Protein AF-A0AAQ4FLC5-F1 (afdb_monomer)

Radius of gyration: 24.08 Å; Cα contacts (8 Å, |Δi|>4): 338; chains: 1; bounding box: 58×43×71 Å

Organism: Amblyomma americanum (NCBI:txid6943)

Foldseek 3Di:
DVVVVVVVVQVVLCPQAHQELVPQPPSVDPVSVVVSCVSCVVVVNQWHHHVLDIGGADNVDDDPCQDVVNLVVLAVDDPPPGGGDLSVNLNVQVVCCVVVVAAAEDEDAAAAPRCLVVSLLSSQVSVLSSLPPDPVSVVVVVVQNLDPPADDDDDLFDADDDDDDPLLLQQADAAQDFRDLQVLLCLQADDVVVCVVVVHHSDQCVDNSGNHHVDNDDPPDDSNVSSVSVVVVPPDDDDDDDDDDDDDDDDPVRVVVVVSVVSSVVVVVVVVVSSVVNRVVRHGDDDPDPDRDYHYHYDRAHHQDDDPDDDVSNVVRNVVSVVVVVVVCCVPPVVVVVVCVVVVHDD

Secondary structure (DSSP, 8-state):
-HHHHHHHHHHHHTTSS-SBGGG-TTTT-HHHHHHHHHHHHHTT--EEEETTEEEE---SS--S--SHHHHHHHTTPPTTTS-S-HHHHHHHHHHHHHHS---EEEEE--STTSSHHHHHHHHHHHHHHHT-S-HHHHHHHHHHHS-TTT----SS----------GGGGT---TT----HHHHHHHHHS-HHHHHHTT--S-GGGSTTTSSSS----TT--HHHHHHHHHHHTTT---------------HHHHHHHHHHHHHHHHHHHHHHHHHHHHHHTSPP--S--PPPP-EEEEE-PPP---SS--HHHHHHHHHHHHHHHHHHIIIIIHHHHHHHHHT---

Mean predicted aligned error: 12.97 Å

Solvent-accessible surface area (backbone atoms only — not comparable to full-atom values): 21040 Å² total; per-residue (Å²): 114,67,66,62,52,50,52,52,52,50,60,63,50,64,73,51,50,71,59,35,52,80,74,43,91,58,69,88,40,68,66,54,54,53,50,37,52,51,53,18,45,74,73,73,42,40,44,32,27,50,74,96,44,79,46,72,54,68,77,94,61,93,71,97,75,77,48,73,68,47,49,60,64,34,54,91,50,60,89,79,76,56,80,57,47,70,54,48,57,42,35,51,47,53,49,47,25,65,77,68,67,37,68,35,72,51,80,49,83,54,46,66,87,45,43,49,72,60,51,53,53,52,41,49,51,41,49,48,62,73,59,71,86,46,86,74,52,59,71,49,49,61,60,42,72,66,32,85,98,74,57,67,66,49,81,79,35,28,72,73,83,87,79,82,80,72,47,63,40,60,66,49,47,56,84,68,34,64,50,68,65,70,62,56,11,48,40,62,34,53,54,68,73,59,28,60,76,70,74,53,65,64,59,56,72,79,37,76,53,54,50,60,8,87,37,91,78,65,94,92,65,65,40,47,64,52,27,53,52,54,54,70,73,61,79,81,84,87,91,89,89,87,88,90,87,86,89,81,93,70,55,72,69,55,44,53,50,50,51,47,51,47,53,30,51,54,50,51,51,50,52,52,50,49,50,52,52,50,34,62,71,27,51,52,77,89,68,95,67,94,66,87,80,65,50,80,46,75,47,81,64,75,29,49,67,86,63,100,75,72,54,72,65,44,50,54,39,38,52,50,43,51,53,51,50,51,50,49,49,42,64,64,51,49,50,50,54,53,46,36,56,72,73,68,49,91,128

InterPro domains:
  IPR001609 Myosin head, motor domain-like [PF00063] (19-152)
  IPR001609 Myosin head, motor domain-like [PF00063] (242-346)
  IPR001609 Myosin head, motor domain-like [PR00193] (47-66)
  IPR001609 Myosin head, motor domain-like [PR00193] (103-128)
  IPR001609 Myosin head, motor domain-like [PS51456] (17-347)
  IPR001609 Myosin head, motor domain-like [SM00242] (10-346)
  IPR027417 P-loop containing nucleoside triphosphate hydrolase [SSF52540] (11-346)
  IPR036961 Kinesin motor domain superfamily [G3DSA:3.40.850.10] (11-152)
  IPR036961 Kinesin motor domain superfamily [G3DSA:3.40.850.10] (153-202)

Nearest PDB structures (foldseek):
  4l79-assembly1_A  TM=8.308E-01  e=9.032E-27  Rattus norvegicus
  1w9j-assembly1_A  TM=8.763E-01  e=2.643E-23  Dictyostelium discoideum
  1w9i-assembly1_A  TM=8.496E-01  e=2.643E-23  Dictyostelium discoideum
  1fmv-assembly1_A  TM=8.413E-01  e=2.296E-22  Dictyostelium discoideum
  1jx2-assembly1_A  TM=8.572E-01  e=5.572E-22  Dictyostelium discoideum

Structure (mmCIF, N/CA/C/O backbone):
data_AF-A0AAQ4FLC5-F1
#
_entry.id   AF-A0AAQ4FLC5-F1
#
loop_
_atom_site.group_PDB
_atom_site.id
_atom_site.type_symbol
_atom_site.label_atom_id
_atom_site.label_alt_id
_atom_site.label_comp_id
_atom_site.label_asym_id
_atom_site.label_entity_id
_atom_site.label_seq_id
_atom_site.pdbx_PDB_ins_code
_atom_site.Cartn_x
_atom_site.Cartn_y
_atom_site.Cartn_z
_atom_site.occupancy
_atom_site.B_iso_or_equiv
_atom_site.auth_seq_id
_atom_site.auth_comp_id
_atom_site.auth_asym_id
_atom_site.auth_atom_id
_atom_site.pdbx_PDB_model_num
ATOM 1 N N . MET A 1 1 ? -28.485 -19.161 10.804 1.00 39.91 1 MET A N 1
ATOM 2 C CA . MET A 1 1 ? -27.857 -20.454 11.164 1.00 39.91 1 MET A CA 1
ATOM 3 C C . MET A 1 1 ? -26.371 -20.481 10.788 1.00 39.91 1 MET A C 1
ATOM 5 O O . MET A 1 1 ? -25.585 -20.839 11.646 1.00 39.91 1 MET A O 1
ATOM 9 N N . TYR A 1 2 ? -25.966 -20.018 9.591 1.00 41.81 2 TYR A N 1
ATOM 10 C CA . TYR A 1 2 ? -24.545 -19.854 9.212 1.00 41.81 2 TYR A CA 1
ATOM 11 C C . TYR A 1 2 ? -23.820 -18.697 9.932 1.00 41.81 2 TYR A C 1
ATOM 13 O O . TYR A 1 2 ? -22.744 -18.919 10.470 1.00 41.81 2 TYR A O 1
ATOM 21 N N . LEU A 1 3 ? -24.434 -17.509 10.034 1.00 43.81 3 LEU A N 1
ATOM 22 C CA . LEU A 1 3 ? -23.883 -16.361 10.784 1.00 43.81 3 LEU A CA 1
ATOM 23 C C . LEU A 1 3 ? -23.582 -16.707 12.252 1.00 43.81 3 LEU A C 1
ATOM 25 O O . LEU A 1 3 ? -22.454 -16.566 12.693 1.00 43.81 3 LEU A O 1
ATOM 29 N N . SER A 1 4 ? -24.544 -17.314 12.950 1.00 42.81 4 SER A N 1
ATOM 30 C CA . SER A 1 4 ? -24.366 -17.799 14.328 1.00 42.81 4 SER A CA 1
ATOM 31 C C . SER A 1 4 ? -23.272 -18.871 14.473 1.00 42.81 4 SER A C 1
ATOM 33 O O . SER A 1 4 ? -22.607 -18.931 15.501 1.00 42.81 4 SER A O 1
ATOM 35 N N . ALA A 1 5 ? -23.046 -19.723 13.468 1.00 43.16 5 ALA A N 1
ATOM 36 C CA . ALA A 1 5 ? -21.948 -20.691 13.499 1.00 43.16 5 ALA A CA 1
ATOM 37 C C . ALA A 1 5 ? -20.577 -20.016 13.296 1.00 43.16 5 ALA A C 1
ATOM 39 O O . ALA A 1 5 ? -19.591 -20.454 13.885 1.00 43.16 5 ALA A O 1
ATOM 40 N N . MET A 1 6 ? -20.529 -18.939 12.507 1.00 54.81 6 MET A N 1
ATOM 41 C CA . MET A 1 6 ? -19.326 -18.142 12.264 1.00 54.81 6 MET A CA 1
AT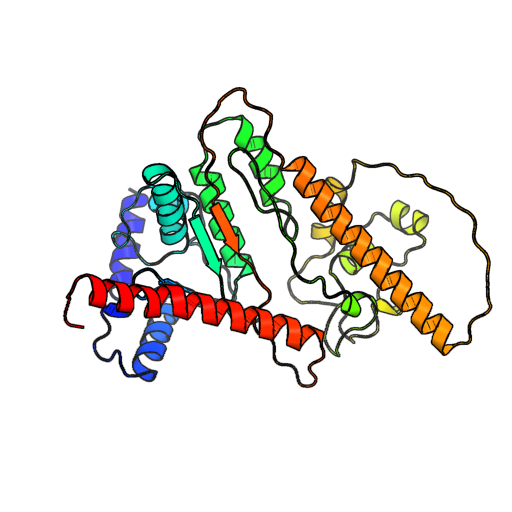OM 42 C C . MET A 1 6 ? -18.984 -17.253 13.469 1.00 54.81 6 MET A C 1
ATOM 44 O O . MET A 1 6 ? -17.838 -17.259 13.907 1.00 54.81 6 MET A O 1
ATOM 48 N N . GLU A 1 7 ? -19.977 -16.593 14.071 1.00 51.78 7 GLU A N 1
ATOM 49 C CA . GLU A 1 7 ? -19.865 -15.873 15.351 1.00 51.78 7 GLU A CA 1
ATOM 50 C C . GLU A 1 7 ? -19.377 -16.800 16.471 1.00 51.78 7 GLU A C 1
ATOM 52 O O . GLU A 1 7 ? -18.436 -16.473 17.186 1.00 51.78 7 GLU A O 1
ATOM 57 N N . ASN A 1 8 ? -19.934 -18.011 16.579 1.00 47.88 8 ASN A N 1
ATOM 58 C CA . ASN A 1 8 ? -19.483 -18.993 17.568 1.00 47.88 8 ASN A CA 1
ATOM 59 C C . ASN A 1 8 ? -18.047 -19.494 17.309 1.00 47.88 8 ASN A C 1
ATOM 61 O O . ASN A 1 8 ? -17.306 -19.759 18.257 1.00 47.88 8 ASN A O 1
ATOM 65 N N . ALA A 1 9 ? -17.625 -19.614 16.044 1.00 53.22 9 ALA A N 1
ATOM 66 C CA . ALA A 1 9 ? -16.247 -19.964 15.695 1.00 53.22 9 ALA A CA 1
ATOM 67 C C . ALA A 1 9 ? -15.268 -18.816 16.003 1.00 53.22 9 ALA A C 1
ATOM 69 O O . ALA A 1 9 ? -14.180 -19.069 16.523 1.00 53.22 9 ALA A O 1
ATOM 70 N N . LEU A 1 10 ? -15.670 -17.567 15.757 1.00 53.59 10 LEU A N 1
ATOM 71 C CA . LEU A 1 10 ? -14.930 -16.360 16.138 1.00 53.59 10 LEU A CA 1
ATOM 72 C C . LEU A 1 10 ? -14.785 -16.273 17.668 1.00 53.59 10 LEU A C 1
ATOM 74 O O . LEU A 1 10 ? -13.662 -16.186 18.156 1.00 53.59 10 LEU A O 1
ATOM 78 N N . HIS A 1 11 ? -15.864 -16.491 18.425 1.00 54.22 11 HIS A N 1
ATOM 79 C CA . HIS A 1 11 ? -15.827 -16.517 19.893 1.00 54.22 11 HIS A CA 1
ATOM 80 C C . HIS A 1 11 ? -14.993 -17.655 20.493 1.00 54.22 11 HIS A C 1
ATOM 82 O O . HIS A 1 11 ? -14.442 -17.532 21.587 1.00 54.22 11 HIS A O 1
ATOM 88 N N . SER A 1 12 ? -14.852 -18.782 19.792 1.00 50.88 12 SER A N 1
ATOM 89 C CA . SER A 1 12 ? -13.936 -19.848 20.221 1.00 50.88 12 SER A CA 1
ATOM 90 C C . SER A 1 12 ? -12.457 -19.474 20.029 1.00 50.88 12 SER A C 1
ATOM 92 O O . SER A 1 12 ? -11.603 -19.937 20.789 1.00 50.88 12 SER A O 1
ATOM 94 N N . ARG A 1 13 ? -12.166 -18.590 19.062 1.00 55.41 13 ARG A N 1
ATOM 95 C CA . ARG A 1 13 ? -10.834 -18.045 18.752 1.00 55.41 13 ARG A CA 1
ATOM 96 C C . ARG A 1 13 ? -10.458 -16.835 19.613 1.00 55.41 13 ARG A C 1
ATOM 98 O O . ARG A 1 13 ? -9.270 -16.540 19.720 1.00 55.41 13 ARG A O 1
ATOM 105 N N . ASP A 1 14 ? -11.418 -16.224 20.310 1.00 56.59 14 ASP A N 1
ATOM 106 C CA . ASP A 1 14 ? -11.185 -15.183 21.330 1.00 56.59 14 ASP A CA 1
ATOM 107 C C . ASP A 1 14 ? -10.290 -15.657 22.489 1.00 56.59 14 ASP A C 1
ATOM 109 O O . ASP A 1 14 ? -9.764 -14.851 23.249 1.00 56.59 14 ASP A O 1
ATOM 113 N N . ARG A 1 15 ? -10.085 -16.974 22.630 1.00 63.91 15 ARG A N 1
ATOM 114 C CA . ARG A 1 15 ? -9.203 -17.563 23.649 1.00 63.91 15 ARG A CA 1
ATOM 115 C C . ARG A 1 15 ? -7.730 -17.624 23.239 1.00 63.91 15 ARG A C 1
ATOM 117 O O . ARG A 1 15 ? -6.899 -18.034 24.050 1.00 63.91 15 ARG A O 1
ATOM 124 N N . VAL A 1 16 ? -7.399 -17.285 21.992 1.00 80.69 16 VAL A N 1
ATOM 125 C CA . VAL A 1 16 ? -6.030 -17.380 21.471 1.00 80.69 16 VAL A CA 1
ATOM 126 C C . VAL A 1 16 ? -5.338 -16.028 21.591 1.00 80.69 16 VAL A C 1
ATOM 128 O O . VAL A 1 16 ? -5.478 -15.147 20.738 1.00 80.69 16 VAL A O 1
ATOM 131 N N . GLY A 1 17 ? -4.539 -15.900 22.649 1.00 86.19 17 GLY A N 1
ATOM 132 C CA . GLY A 1 17 ? -3.818 -14.668 22.947 1.00 86.19 17 GLY A CA 1
ATOM 133 C C . GLY A 1 17 ? -4.754 -13.493 23.230 1.00 86.19 17 GLY A C 1
ATOM 134 O O . GLY A 1 17 ? -5.963 -13.648 23.376 1.00 86.19 17 GLY A O 1
ATOM 135 N N . VAL A 1 18 ? -4.173 -12.306 23.306 1.00 90.50 18 VAL A N 1
ATOM 136 C CA . VAL A 1 18 ? -4.889 -11.055 23.546 1.00 90.50 18 VAL A CA 1
ATOM 137 C C . VAL A 1 18 ? -5.184 -10.383 22.205 1.00 90.50 18 VAL A C 1
ATOM 139 O O . VAL A 1 18 ? -4.295 -10.282 21.357 1.00 90.50 18 VAL A O 1
ATOM 142 N N . GLN A 1 19 ? -6.431 -9.952 22.001 1.00 91.00 19 GLN A N 1
ATOM 143 C CA . GLN A 1 19 ? -6.871 -9.287 20.767 1.00 91.00 19 GLN A CA 1
ATOM 144 C C . GLN A 1 19 ? -6.427 -7.826 20.672 1.00 91.00 19 GLN A C 1
ATOM 146 O O . GLN A 1 19 ? -6.251 -7.337 19.559 1.00 91.00 19 GLN A O 1
ATOM 151 N N . ASP A 1 20 ? -6.238 -7.166 21.814 1.00 91.50 20 ASP A N 1
ATOM 152 C CA . ASP A 1 20 ? -5.738 -5.799 21.928 1.00 91.50 20 ASP A CA 1
ATOM 153 C C . ASP A 1 20 ? -4.569 -5.756 22.915 1.00 91.50 20 ASP A C 1
ATOM 155 O O . ASP A 1 20 ? -4.709 -6.134 24.077 1.00 91.50 20 ASP A O 1
ATOM 159 N N . PHE A 1 21 ? -3.411 -5.295 22.458 1.00 91.50 21 PHE A N 1
ATOM 160 C CA . PHE A 1 21 ? -2.210 -5.189 23.281 1.00 91.50 21 PHE A CA 1
ATOM 161 C C . PHE A 1 21 ? -2.342 -4.248 24.479 1.00 91.50 21 PHE A C 1
ATOM 163 O O . PHE A 1 21 ? -1.574 -4.400 25.425 1.00 91.50 21 PHE A O 1
ATOM 170 N N . VAL A 1 22 ? -3.330 -3.348 24.498 1.00 88.44 22 VAL A N 1
ATOM 171 C CA . VAL A 1 22 ? -3.655 -2.544 25.691 1.00 88.44 22 VAL A CA 1
ATOM 172 C C . VAL A 1 22 ? -4.014 -3.434 26.893 1.00 88.44 22 VAL A C 1
ATOM 174 O O . VAL A 1 22 ? -3.820 -3.043 28.039 1.00 88.44 22 VAL A O 1
ATOM 177 N N . LEU A 1 23 ? -4.495 -4.656 26.646 1.00 88.00 23 LEU A N 1
ATOM 178 C CA . LEU A 1 23 ? -4.854 -5.633 27.677 1.00 88.00 23 LEU A CA 1
ATOM 179 C C . LEU A 1 23 ? -3.711 -6.615 28.007 1.00 88.00 23 LEU A C 1
ATOM 181 O O . LEU A 1 23 ? -3.936 -7.593 28.723 1.00 88.00 23 LEU A O 1
ATOM 185 N N . LEU A 1 24 ? -2.504 -6.416 27.464 1.00 89.25 24 LEU A N 1
ATOM 186 C CA . LEU A 1 24 ? -1.359 -7.284 27.738 1.00 89.25 24 LEU A CA 1
ATOM 187 C C . LEU A 1 24 ? -0.796 -6.998 29.141 1.00 89.25 24 LEU A C 1
ATOM 189 O O . LEU A 1 24 ? -0.419 -5.873 29.442 1.00 89.25 24 LEU A O 1
ATOM 193 N N . GLU A 1 25 ? -0.701 -8.027 29.990 1.00 83.31 25 GLU A N 1
ATOM 194 C CA . GLU A 1 25 ? -0.221 -7.876 31.377 1.00 83.31 25 GLU A CA 1
ATOM 195 C C . GLU A 1 25 ? 1.243 -7.405 31.462 1.00 83.31 25 GLU A C 1
ATOM 197 O O . GLU A 1 25 ? 1.572 -6.566 32.295 1.00 83.31 25 GLU A O 1
ATOM 202 N N . ASP A 1 26 ? 2.115 -7.923 30.590 1.00 85.75 26 ASP A N 1
ATOM 203 C CA . ASP A 1 26 ? 3.545 -7.587 30.524 1.00 85.75 26 ASP A CA 1
ATOM 204 C C . ASP A 1 26 ? 3.833 -6.677 29.316 1.00 85.75 26 ASP A C 1
ATOM 206 O O . ASP A 1 26 ? 4.548 -7.039 28.380 1.00 85.75 26 ASP A O 1
ATOM 210 N N . PHE A 1 27 ? 3.191 -5.506 29.293 1.00 83.19 27 PHE A N 1
ATOM 211 C CA . PHE A 1 27 ? 3.242 -4.563 28.168 1.00 83.19 27 PHE A CA 1
ATOM 212 C C . PHE A 1 27 ? 4.601 -3.857 27.992 1.00 83.19 27 PHE A C 1
ATOM 214 O O . PHE A 1 27 ? 4.838 -3.234 26.961 1.00 83.19 27 PHE A O 1
ATOM 221 N N . GLU A 1 28 ? 5.515 -3.941 28.959 1.00 85.94 28 GLU A N 1
ATOM 222 C CA . GLU A 1 28 ? 6.878 -3.402 28.808 1.00 85.94 28 GLU A CA 1
ATOM 223 C C . GLU A 1 28 ? 7.823 -4.397 28.112 1.00 85.94 28 GLU A C 1
ATOM 225 O O . GLU A 1 28 ? 8.892 -4.026 27.622 1.00 85.94 28 GLU A O 1
ATOM 230 N N . SER A 1 29 ? 7.434 -5.672 28.044 1.00 90.56 29 SER A N 1
ATOM 231 C CA . SER A 1 29 ? 8.256 -6.752 27.512 1.00 90.56 29 SER A CA 1
ATOM 232 C C . SER A 1 29 ? 8.035 -6.955 26.015 1.00 90.56 29 SER A C 1
ATOM 234 O O . SER A 1 29 ? 7.000 -7.456 25.567 1.00 90.56 29 SER A O 1
ATOM 236 N N . GLU A 1 30 ? 9.069 -6.667 25.221 1.00 91.88 30 GLU A N 1
ATOM 237 C CA . GLU A 1 30 ? 9.092 -6.982 23.784 1.00 91.88 30 GLU A CA 1
ATOM 238 C C . GLU A 1 30 ? 8.810 -8.474 23.529 1.00 91.88 30 GLU A C 1
ATOM 240 O O . GLU A 1 30 ? 8.098 -8.846 22.594 1.00 91.88 30 GLU A O 1
ATOM 245 N N . GLN A 1 31 ? 9.320 -9.348 24.401 1.00 91.31 31 GLN A N 1
ATOM 246 C CA . GLN A 1 31 ? 9.133 -10.788 24.269 1.00 91.31 31 GLN A CA 1
ATOM 247 C C . GLN A 1 31 ? 7.662 -11.189 24.431 1.00 91.31 31 GLN A C 1
ATOM 249 O O . GLN A 1 31 ? 7.183 -12.037 23.674 1.00 91.31 31 GLN A O 1
ATOM 254 N N . ALA A 1 32 ? 6.934 -10.571 25.366 1.00 90.81 32 ALA A N 1
ATOM 255 C CA . ALA A 1 32 ? 5.510 -10.831 25.564 1.00 90.81 32 ALA A CA 1
ATOM 256 C C . ALA A 1 32 ? 4.682 -10.403 24.339 1.00 90.81 32 ALA A C 1
ATOM 258 O O . ALA A 1 32 ? 3.800 -11.148 23.895 1.00 90.81 32 ALA A O 1
ATOM 259 N N . PHE A 1 33 ? 5.025 -9.261 23.730 1.00 92.56 33 PHE A N 1
ATOM 260 C CA . PHE A 1 33 ? 4.425 -8.795 22.476 1.00 92.56 33 PHE A CA 1
ATOM 261 C C . PHE A 1 33 ? 4.602 -9.806 21.340 1.00 92.56 33 PHE A C 1
ATOM 263 O O . PHE A 1 33 ? 3.625 -10.243 20.717 1.00 92.56 33 PHE A O 1
ATOM 270 N N . VAL A 1 34 ? 5.848 -10.220 21.095 1.00 93.69 34 VAL A N 1
ATOM 271 C CA . VAL A 1 34 ? 6.183 -11.183 20.036 1.00 93.69 34 VAL A CA 1
ATOM 272 C C . VAL A 1 34 ? 5.523 -12.536 20.299 1.00 93.69 34 VAL A C 1
ATOM 274 O O . VAL A 1 34 ? 5.018 -13.175 19.373 1.00 93.69 34 VAL A O 1
ATOM 277 N N . GLU A 1 35 ? 5.478 -12.982 21.554 1.00 93.19 35 GLU A N 1
ATOM 278 C CA . GLU A 1 35 ? 4.854 -14.253 21.909 1.00 93.19 35 GLU A CA 1
ATOM 279 C C . GLU A 1 35 ? 3.339 -14.239 21.666 1.00 93.19 35 GLU A C 1
ATOM 281 O O . GLU A 1 35 ? 2.800 -15.228 21.156 1.00 93.19 35 GLU A O 1
ATOM 286 N N . ASN A 1 36 ? 2.656 -13.128 21.959 1.00 93.69 36 ASN A N 1
ATOM 287 C CA . ASN A 1 36 ? 1.233 -12.974 21.659 1.00 93.69 36 ASN A CA 1
ATOM 288 C C . ASN A 1 36 ? 0.963 -13.031 20.147 1.00 93.69 36 ASN A C 1
ATOM 290 O O . ASN A 1 36 ? 0.114 -13.813 19.708 1.00 93.69 36 ASN A O 1
ATOM 294 N N . LEU A 1 37 ? 1.733 -12.283 19.342 1.00 94.56 37 LEU A N 1
ATOM 295 C CA . LEU A 1 37 ? 1.633 -12.345 17.877 1.00 94.56 37 LEU A CA 1
ATOM 296 C C . LEU A 1 37 ? 1.862 -13.767 17.367 1.00 94.56 37 LEU A C 1
ATOM 298 O O . LEU A 1 37 ? 1.099 -14.256 16.538 1.00 94.56 37 LEU A O 1
ATOM 302 N N . ARG A 1 38 ? 2.872 -14.466 17.895 1.00 93.88 38 ARG A N 1
ATOM 303 C CA . ARG A 1 38 ? 3.195 -15.840 17.493 1.00 93.88 38 ARG A CA 1
ATOM 304 C C . ARG A 1 38 ? 2.061 -16.816 17.809 1.00 93.88 38 ARG A C 1
ATOM 306 O O . ARG A 1 38 ? 1.738 -17.660 16.971 1.00 93.88 38 ARG A O 1
ATOM 313 N N . LYS A 1 39 ? 1.453 -16.711 18.996 1.00 92.50 39 LYS A N 1
ATOM 314 C CA . LYS A 1 39 ? 0.304 -17.540 19.404 1.00 92.50 39 LYS A CA 1
ATOM 315 C C . LYS A 1 39 ? -0.875 -17.340 18.453 1.00 92.50 39 LYS A C 1
ATOM 317 O O . LYS A 1 39 ? -1.404 -18.319 17.939 1.00 92.50 39 LYS A O 1
ATOM 322 N N . ARG A 1 40 ? -1.223 -16.084 18.163 1.00 93.38 40 ARG A N 1
ATOM 323 C CA . ARG A 1 40 ? -2.319 -15.719 17.249 1.00 93.38 40 ARG A CA 1
ATOM 324 C C . ARG A 1 40 ? -2.052 -16.173 15.816 1.00 93.38 40 ARG A C 1
ATOM 326 O O . ARG A 1 40 ? -2.899 -16.824 15.208 1.00 93.38 40 ARG A O 1
ATOM 333 N N . PHE A 1 41 ? -0.844 -15.932 15.316 1.00 93.06 41 PHE A N 1
ATOM 334 C CA . PHE A 1 41 ? -0.440 -16.312 13.964 1.00 93.06 41 PHE A CA 1
ATOM 335 C C . PHE A 1 41 ? -0.495 -17.828 13.727 1.00 93.06 41 PHE A C 1
ATOM 337 O O . PHE A 1 41 ? -0.866 -18.270 12.643 1.00 93.06 41 PHE A O 1
ATOM 344 N N . THR A 1 42 ? -0.176 -18.632 14.749 1.00 91.06 42 THR A N 1
ATOM 345 C CA . THR A 1 42 ? -0.248 -20.104 14.670 1.00 91.06 42 THR A CA 1
ATOM 346 C C . THR A 1 42 ? -1.676 -20.601 14.403 1.00 91.06 42 THR A C 1
ATOM 348 O O . THR A 1 42 ? -1.851 -21.633 13.762 1.00 91.06 42 THR A O 1
ATOM 351 N N . GLU A 1 43 ? -2.687 -19.841 14.827 1.00 89.44 43 GLU A N 1
ATOM 352 C CA . GLU A 1 43 ? -4.118 -20.140 14.663 1.00 89.44 43 GLU A CA 1
ATOM 353 C C . GLU A 1 43 ? -4.763 -19.350 13.505 1.00 89.44 43 GLU A C 1
ATOM 355 O O . GLU A 1 43 ? -5.981 -19.169 13.464 1.00 89.44 43 GLU A O 1
ATOM 360 N N . ASP A 1 44 ? -3.957 -18.848 12.560 1.00 89.69 44 ASP A N 1
ATOM 361 C CA . ASP A 1 44 ? -4.406 -18.043 11.413 1.00 89.69 44 ASP A CA 1
ATOM 362 C C . ASP A 1 44 ? -5.068 -16.700 11.763 1.00 89.69 44 ASP A C 1
ATOM 364 O O . ASP A 1 44 ? -5.758 -16.087 10.943 1.00 89.69 44 ASP A O 1
ATOM 368 N N . LEU A 1 45 ? -4.815 -16.190 12.970 1.00 91.81 45 LEU A N 1
ATOM 369 C CA . LEU A 1 45 ? -5.227 -14.855 13.392 1.00 91.81 45 LEU A CA 1
ATOM 370 C C . LEU A 1 45 ? -4.105 -13.859 13.089 1.00 91.81 45 LEU A C 1
ATOM 372 O O . LEU A 1 45 ? -3.175 -13.676 13.871 1.00 91.81 45 LEU A O 1
ATOM 376 N N . ILE A 1 46 ? -4.199 -13.219 11.926 1.00 94.12 46 ILE A N 1
ATOM 377 C CA . ILE A 1 46 ? -3.164 -12.305 11.417 1.00 94.12 46 ILE A CA 1
ATOM 378 C C . ILE A 1 46 ? -3.300 -10.861 11.910 1.00 94.12 46 ILE A C 1
ATOM 380 O O . ILE A 1 46 ? -2.391 -10.058 11.711 1.00 94.12 46 ILE A O 1
ATOM 384 N N . TYR A 1 47 ? -4.430 -10.530 12.533 1.00 95.50 47 TYR A N 1
ATOM 385 C CA . TYR A 1 47 ? -4.778 -9.184 12.972 1.00 95.50 47 TYR A CA 1
ATOM 386 C C . TYR A 1 47 ? -4.818 -9.091 14.498 1.00 95.50 47 TYR A C 1
ATOM 388 O O . TYR A 1 47 ? -5.369 -9.972 15.168 1.00 95.50 47 TYR A O 1
ATOM 396 N N . THR A 1 48 ? -4.260 -8.012 15.044 1.00 94.44 48 THR A N 1
ATOM 397 C CA . THR A 1 48 ? -4.280 -7.689 16.483 1.00 94.44 48 THR A CA 1
ATOM 398 C C . THR A 1 48 ? -4.338 -6.169 16.653 1.00 94.44 48 THR A C 1
ATOM 400 O O . THR A 1 48 ? -3.692 -5.459 15.886 1.00 94.44 48 THR A O 1
ATOM 403 N N . TYR A 1 49 ? -5.101 -5.660 17.618 1.00 93.44 49 TYR A N 1
ATOM 404 C CA . TYR A 1 49 ? -5.193 -4.227 17.907 1.00 93.44 49 TYR A CA 1
ATOM 405 C C . TYR A 1 49 ? -4.099 -3.747 18.866 1.00 93.44 49 TYR A C 1
ATOM 407 O O . TYR A 1 49 ? -3.565 -4.518 19.664 1.00 93.44 49 TYR A O 1
ATOM 415 N N . ILE A 1 50 ? -3.797 -2.456 18.778 1.00 90.69 50 ILE A N 1
ATOM 416 C CA . ILE A 1 50 ? -3.160 -1.644 19.815 1.00 90.69 50 ILE A CA 1
ATOM 417 C C . ILE A 1 50 ? -4.044 -0.396 19.938 1.00 90.69 50 ILE A C 1
ATOM 419 O O . ILE A 1 50 ? -3.834 0.586 19.220 1.00 90.69 50 ILE A O 1
ATOM 423 N N . GLY A 1 51 ? -5.100 -0.470 20.752 1.00 86.75 51 GLY A N 1
ATOM 424 C CA . GLY A 1 51 ? -6.152 0.551 20.773 1.00 86.75 51 GLY A CA 1
ATOM 425 C C . GLY A 1 51 ? -6.724 0.805 19.363 1.00 86.75 51 GLY A C 1
ATOM 426 O O . GLY A 1 51 ? -7.190 -0.138 18.721 1.00 86.75 51 GLY A O 1
ATOM 427 N N . PRO A 1 52 ? -6.659 2.040 18.821 1.00 84.31 52 PRO A N 1
ATOM 428 C CA . PRO A 1 52 ? -7.166 2.344 17.478 1.00 84.31 52 PRO A CA 1
ATOM 429 C C . PRO A 1 52 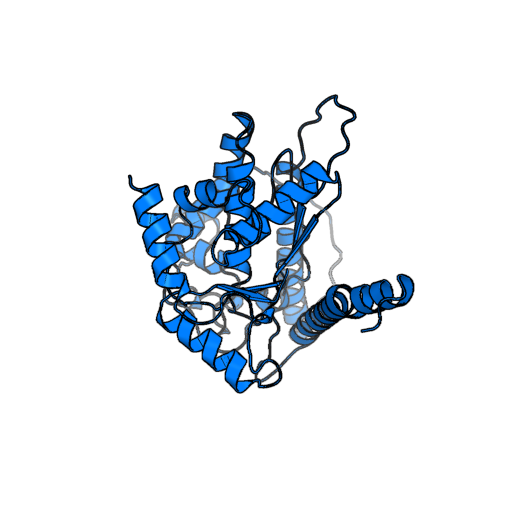? -6.267 1.830 16.335 1.00 84.31 52 PRO A C 1
ATOM 431 O O . PRO A 1 52 ? -6.666 1.869 15.170 1.00 84.31 52 PRO A O 1
ATOM 434 N N . VAL A 1 53 ? -5.048 1.366 16.629 1.00 89.88 53 VAL A N 1
ATOM 435 C CA . VAL A 1 53 ? -4.082 0.900 15.625 1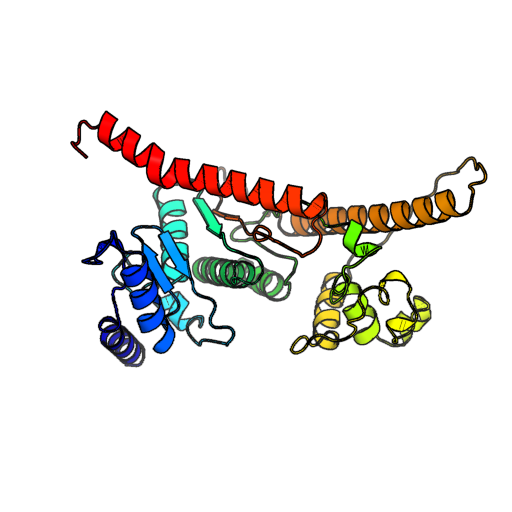.00 89.88 53 VAL A CA 1
ATOM 436 C C . VAL A 1 53 ? -4.288 -0.587 15.342 1.00 89.88 53 VAL A C 1
ATOM 438 O O . VAL A 1 53 ? -4.460 -1.391 16.255 1.00 89.88 53 VAL A O 1
ATOM 441 N N . LEU A 1 54 ? -4.214 -0.984 14.069 1.00 93.06 54 LEU A N 1
ATOM 442 C CA . LEU A 1 54 ? -4.296 -2.384 13.649 1.00 93.06 54 LEU A CA 1
ATOM 443 C C . LEU A 1 54 ? -2.928 -2.914 13.208 1.00 93.06 54 LEU A C 1
ATOM 445 O O . LEU A 1 54 ? -2.354 -2.448 12.225 1.00 93.06 54 LEU A O 1
ATOM 449 N N . VAL A 1 55 ? -2.449 -3.955 13.884 1.00 94.31 55 VAL A N 1
ATOM 450 C CA . VAL A 1 55 ? -1.260 -4.721 13.497 1.00 94.31 55 VAL A CA 1
ATOM 451 C C . VAL A 1 55 ? -1.678 -5.876 12.591 1.00 94.31 55 VAL A C 1
ATOM 453 O O . VAL A 1 55 ? -2.557 -6.665 12.940 1.00 94.31 55 VAL A O 1
ATOM 456 N N . SER A 1 56 ? -1.024 -5.994 11.434 1.00 94.88 56 SER A N 1
ATOM 457 C CA . SER A 1 56 ? -1.256 -7.043 10.437 1.00 94.88 56 SER A CA 1
ATOM 458 C C . SER A 1 56 ? 0.026 -7.832 10.180 1.00 94.88 56 SER A C 1
ATOM 460 O O . SER A 1 56 ? 1.027 -7.257 9.758 1.00 94.88 56 SER A O 1
ATOM 462 N N . VAL A 1 57 ? -0.008 -9.151 10.373 1.00 94.81 57 VAL A N 1
ATOM 463 C CA . VAL A 1 57 ? 1.125 -10.054 10.107 1.00 94.81 57 VAL A CA 1
ATOM 464 C C . VAL A 1 57 ? 0.886 -10.811 8.803 1.00 94.81 57 VAL A C 1
ATOM 466 O O . VAL A 1 57 ? -0.099 -11.531 8.677 1.00 94.81 57 VAL A O 1
ATOM 469 N N . ASN A 1 58 ? 1.778 -10.675 7.818 1.00 93.00 58 ASN A N 1
ATOM 470 C CA . ASN A 1 58 ? 1.601 -11.311 6.509 1.00 93.00 58 ASN A CA 1
ATOM 471 C C . ASN A 1 58 ? 1.628 -12.855 6.610 1.00 93.00 58 ASN A C 1
ATOM 473 O O . ASN A 1 58 ? 2.664 -13.416 6.973 1.00 93.00 58 ASN A O 1
ATOM 477 N N . PRO A 1 59 ? 0.542 -13.568 6.247 1.00 91.69 59 PRO A N 1
ATOM 478 C CA . PRO A 1 59 ? 0.503 -15.028 6.312 1.00 91.69 59 PRO A CA 1
ATOM 479 C C . PRO A 1 59 ? 1.276 -15.733 5.186 1.00 91.69 59 PRO A C 1
ATOM 481 O O . PRO A 1 59 ? 1.459 -16.945 5.263 1.00 91.69 59 PRO A O 1
ATOM 484 N N . TYR A 1 60 ? 1.679 -15.031 4.116 1.00 90.06 60 TYR A N 1
ATOM 485 C CA . TYR A 1 60 ? 2.261 -15.614 2.887 1.00 90.06 60 TYR A CA 1
ATOM 486 C C . TYR A 1 60 ? 1.424 -16.738 2.243 1.00 90.06 60 TYR A C 1
ATOM 488 O O . TYR A 1 60 ? 1.892 -17.483 1.381 1.00 90.06 60 TYR A O 1
ATOM 496 N N . ARG A 1 61 ? 0.151 -16.836 2.629 1.00 89.56 61 ARG A N 1
ATOM 497 C CA . ARG A 1 61 ? -0.848 -17.759 2.094 1.00 89.56 61 ARG A CA 1
ATOM 498 C C . ARG A 1 61 ? -2.198 -17.065 2.029 1.00 89.56 61 ARG A C 1
ATOM 500 O O . ARG A 1 61 ? -2.412 -16.032 2.657 1.00 89.56 61 ARG A O 1
ATOM 507 N N . ARG A 1 62 ? -3.123 -17.640 1.265 1.00 82.88 62 ARG A N 1
ATOM 508 C CA . ARG A 1 62 ? -4.502 -17.151 1.240 1.00 82.88 62 ARG A CA 1
ATOM 509 C C . ARG A 1 62 ? -5.207 -17.556 2.531 1.00 82.88 62 ARG A C 1
ATOM 511 O O . ARG A 1 62 ? -5.077 -18.696 2.966 1.00 82.88 62 ARG A O 1
ATOM 518 N N . VAL A 1 63 ? -5.933 -16.605 3.108 1.00 84.75 63 VAL A N 1
ATOM 519 C CA . VAL A 1 63 ? -6.767 -16.788 4.296 1.00 84.75 63 VAL A CA 1
ATOM 520 C C . VAL A 1 63 ? -8.178 -16.334 3.931 1.00 84.75 63 VAL A C 1
ATOM 522 O O . VAL A 1 63 ? -8.358 -15.248 3.373 1.00 84.75 63 VAL A O 1
ATOM 525 N N . ASP A 1 64 ? -9.174 -17.166 4.222 1.00 86.56 64 ASP A N 1
ATOM 526 C CA . ASP A 1 64 ? -10.565 -16.973 3.792 1.00 86.56 64 ASP A CA 1
ATOM 527 C C . ASP A 1 64 ? -11.354 -16.061 4.755 1.00 86.56 64 ASP A C 1
ATOM 529 O O . ASP A 1 64 ? -12.406 -16.430 5.266 1.00 86.56 64 ASP A O 1
ATOM 533 N N . ILE A 1 65 ? -10.829 -14.859 5.020 1.00 88.75 65 ILE A N 1
ATOM 534 C CA . ILE A 1 65 ? -11.425 -13.847 5.925 1.00 88.75 65 ILE A CA 1
ATOM 535 C C . ILE A 1 65 ? -11.902 -12.583 5.192 1.00 88.75 65 ILE A C 1
ATOM 537 O O . ILE A 1 65 ? -12.242 -11.577 5.801 1.00 88.75 65 ILE A O 1
ATOM 541 N N . TYR A 1 66 ? -11.922 -12.620 3.858 1.00 88.94 66 TYR A N 1
ATOM 542 C CA . TYR A 1 66 ? -12.207 -11.454 3.014 1.00 88.94 66 TYR A CA 1
ATOM 543 C C . TYR A 1 66 ? -13.418 -11.641 2.093 1.00 88.94 66 TYR A C 1
ATOM 545 O O . TYR A 1 66 ? -13.518 -10.944 1.083 1.00 88.94 66 TYR A O 1
ATOM 553 N N . SER A 1 67 ? -14.296 -12.606 2.384 1.00 87.44 67 SER A N 1
ATOM 554 C CA . SER A 1 67 ? -15.520 -12.809 1.602 1.00 87.44 67 SER A CA 1
ATOM 555 C C . SER A 1 67 ? -16.538 -11.689 1.848 1.00 87.44 67 SER A C 1
ATOM 557 O O . SER A 1 67 ? -16.452 -10.948 2.830 1.00 87.44 67 SER A O 1
ATOM 559 N N . ASP A 1 68 ? -17.539 -11.590 0.973 1.00 83.88 68 ASP A N 1
ATOM 560 C CA . ASP A 1 68 ? -18.639 -10.630 1.128 1.00 83.88 68 ASP A CA 1
ATOM 561 C C . ASP A 1 68 ? -19.439 -10.853 2.426 1.00 83.88 68 ASP A C 1
ATOM 563 O O . ASP A 1 68 ? -20.003 -9.911 2.981 1.00 83.88 68 ASP A O 1
ATOM 567 N N . ASP A 1 69 ? -19.438 -12.075 2.969 1.00 87.31 69 ASP A N 1
ATOM 568 C CA . ASP A 1 69 ? -20.044 -12.368 4.273 1.00 87.31 69 ASP A CA 1
ATOM 569 C C . ASP A 1 69 ? -19.333 -11.617 5.406 1.00 87.31 69 ASP A C 1
ATOM 571 O O . ASP A 1 69 ? -19.992 -11.046 6.273 1.00 87.31 69 ASP A O 1
ATOM 575 N N . TYR A 1 70 ? -17.997 -11.551 5.369 1.00 89.12 70 TYR A N 1
ATOM 576 C CA . TYR A 1 70 ? -17.212 -10.761 6.322 1.00 89.12 70 TYR A CA 1
ATOM 577 C C . TYR A 1 70 ? -17.451 -9.262 6.136 1.00 89.12 70 TYR A C 1
ATOM 579 O O . TYR A 1 70 ? -17.540 -8.535 7.121 1.00 89.12 70 TYR A O 1
ATOM 587 N N . VAL A 1 71 ? -17.609 -8.784 4.899 1.00 86.94 71 VAL A N 1
ATOM 588 C CA . VAL A 1 71 ? -17.971 -7.377 4.657 1.00 86.94 71 VAL A CA 1
ATOM 589 C C . VAL A 1 71 ? -19.303 -7.039 5.330 1.00 86.94 71 VAL A C 1
ATOM 591 O O . VAL A 1 71 ? -19.411 -6.010 5.987 1.00 86.94 71 VAL A O 1
ATOM 594 N N . ASN A 1 72 ? -20.312 -7.901 5.194 1.00 87.81 72 ASN A N 1
ATOM 595 C CA . ASN A 1 72 ? -21.616 -7.675 5.816 1.00 87.81 72 ASN A CA 1
ATOM 596 C C . ASN A 1 72 ? -21.579 -7.822 7.342 1.00 87.81 72 ASN A C 1
ATOM 598 O O . ASN A 1 72 ? -22.315 -7.113 8.019 1.00 87.81 72 ASN A O 1
ATOM 602 N N . LEU A 1 73 ? -20.731 -8.710 7.874 1.00 89.56 73 LEU A N 1
ATOM 603 C CA . LEU A 1 73 ? -20.561 -8.901 9.316 1.00 89.56 73 LEU A CA 1
ATOM 604 C C . LEU A 1 73 ? -20.002 -7.646 9.997 1.00 89.56 73 LEU A C 1
ATOM 606 O O . LEU A 1 73 ? -20.498 -7.254 11.044 1.00 89.56 73 LEU A O 1
ATOM 610 N N . TYR A 1 74 ? -18.984 -7.022 9.401 1.00 90.50 74 TYR A N 1
ATOM 611 C CA . TYR A 1 74 ? -18.314 -5.849 9.976 1.00 90.50 74 TYR A CA 1
ATOM 612 C C . TYR A 1 74 ? -19.024 -4.519 9.679 1.00 90.50 74 TYR A C 1
ATOM 614 O O . TYR A 1 74 ? -18.602 -3.485 10.187 1.00 90.50 74 TYR A O 1
ATOM 622 N N . ARG A 1 75 ? -20.094 -4.529 8.877 1.00 88.38 75 ARG A N 1
ATOM 623 C CA . ARG A 1 75 ? -20.819 -3.317 8.483 1.00 88.38 75 ARG A CA 1
ATOM 624 C C . ARG A 1 75 ? -21.641 -2.743 9.626 1.00 88.38 75 ARG A C 1
ATOM 626 O O . ARG A 1 75 ? -22.562 -3.405 10.100 1.00 88.38 75 ARG A O 1
ATOM 633 N N . ASN A 1 76 ? -21.386 -1.478 9.965 1.00 85.69 76 ASN A N 1
ATOM 634 C CA . ASN A 1 76 ? -22.004 -0.774 11.093 1.00 85.69 76 ASN A CA 1
ATOM 635 C C . ASN A 1 76 ? -21.829 -1.515 12.432 1.00 85.69 76 ASN A C 1
ATOM 637 O O . ASN A 1 76 ? -22.652 -1.362 13.337 1.00 85.69 76 ASN A O 1
ATOM 641 N N . ALA A 1 77 ? -20.809 -2.369 12.538 1.00 85.31 77 ALA A N 1
ATOM 642 C CA . ALA A 1 77 ? -20.489 -3.048 13.781 1.00 85.31 77 ALA A CA 1
ATOM 643 C C . ALA A 1 77 ? -19.707 -2.087 14.678 1.00 85.31 77 ALA A C 1
ATOM 645 O O . ALA A 1 77 ? -18.862 -1.329 14.197 1.00 85.31 77 ALA A O 1
ATOM 646 N N . ASN A 1 78 ? -19.951 -2.124 15.989 1.00 82.69 78 ASN A N 1
ATOM 647 C CA . ASN A 1 78 ? -19.176 -1.282 16.889 1.00 82.69 78 ASN A CA 1
ATOM 648 C C . ASN A 1 78 ? -17.716 -1.736 16.911 1.00 82.69 78 ASN A C 1
ATOM 650 O O . ASN A 1 78 ? -17.399 -2.932 16.895 1.00 82.69 78 ASN A O 1
ATOM 654 N N . PHE A 1 79 ? -16.814 -0.763 17.002 1.00 77.38 79 PHE A N 1
ATOM 655 C CA . PHE A 1 79 ? -15.401 -1.040 17.208 1.00 77.38 79 PHE A CA 1
ATOM 656 C C . PHE A 1 79 ? -15.232 -1.828 18.526 1.00 77.38 79 PHE A C 1
ATOM 658 O O . PHE A 1 79 ? -15.860 -1.491 19.528 1.00 77.38 79 PHE A O 1
ATOM 665 N N . TYR A 1 80 ? -14.434 -2.901 18.506 1.00 78.56 80 TYR A N 1
ATOM 666 C CA . TYR A 1 80 ? -14.241 -3.894 19.588 1.00 78.56 80 TYR A CA 1
ATOM 667 C C . TYR A 1 80 ? -15.363 -4.916 19.850 1.00 78.56 80 TYR A C 1
ATOM 669 O O . TYR A 1 80 ? -15.151 -5.832 20.643 1.00 78.56 80 TYR A O 1
ATOM 677 N N . GLU A 1 81 ? -16.525 -4.829 19.195 1.00 83.94 81 GLU A N 1
ATOM 678 C CA . GLU A 1 81 ? -17.558 -5.876 19.318 1.00 83.94 81 GLU A CA 1
ATOM 679 C C . GLU A 1 81 ? -17.152 -7.156 18.571 1.00 83.94 81 GLU A C 1
ATOM 681 O O . GLU A 1 81 ? -17.436 -8.272 19.006 1.00 83.94 81 GLU A O 1
ATOM 686 N N . LEU A 1 82 ? -16.439 -6.980 17.457 1.00 88.06 82 LEU A N 1
ATOM 687 C CA . LEU A 1 82 ? -15.927 -8.057 16.620 1.00 88.06 82 LEU A CA 1
ATOM 688 C C . LEU A 1 82 ? -14.400 -8.186 16.727 1.00 88.06 82 LEU A C 1
ATOM 690 O O . LEU A 1 82 ? -13.711 -7.199 17.008 1.00 88.06 82 LEU A O 1
ATOM 694 N N . PRO A 1 83 ? -13.844 -9.376 16.419 1.00 90.06 83 PRO A N 1
ATOM 695 C CA . PRO A 1 83 ? -12.404 -9.598 16.462 1.00 90.06 83 PRO A CA 1
ATOM 696 C C . PRO A 1 83 ? -11.614 -8.669 15.527 1.00 90.06 83 PRO A C 1
ATOM 698 O O . PRO A 1 83 ? -12.164 -8.188 14.528 1.00 90.06 83 PRO A O 1
ATOM 701 N N . PRO A 1 84 ? -10.306 -8.470 15.785 1.00 93.62 84 PRO A N 1
ATOM 702 C CA . PRO A 1 84 ? -9.464 -7.593 14.986 1.00 93.62 84 PRO A CA 1
ATOM 703 C C . PRO A 1 84 ? -9.494 -7.917 13.497 1.00 93.62 84 PRO A C 1
ATOM 705 O O . PRO A 1 84 ? -9.227 -9.052 13.094 1.00 93.62 84 PRO A O 1
ATOM 708 N N . HIS A 1 85 ? -9.807 -6.915 12.672 1.00 94.19 85 HIS A N 1
ATOM 709 C CA . HIS A 1 85 ? -9.868 -7.077 11.224 1.00 94.19 85 HIS A CA 1
ATOM 710 C C . HIS A 1 85 ? -9.707 -5.748 10.479 1.00 94.19 85 HIS A C 1
ATOM 712 O O . HIS A 1 85 ? -10.157 -4.702 10.939 1.00 94.19 85 HIS A O 1
ATOM 718 N N . VAL A 1 86 ? -9.150 -5.792 9.264 1.00 94.56 86 VAL A N 1
ATOM 719 C CA . VAL A 1 86 ? -9.007 -4.601 8.399 1.00 94.56 86 VAL A CA 1
ATOM 720 C C . VAL A 1 86 ? -10.354 -3.961 8.037 1.00 94.56 86 VAL A C 1
ATOM 722 O O . VAL A 1 86 ? -10.448 -2.747 7.864 1.00 94.56 86 VAL A O 1
ATOM 725 N N . PHE A 1 87 ? -11.420 -4.763 7.971 1.00 94.00 87 PHE A N 1
ATOM 726 C CA . PHE A 1 87 ? -12.778 -4.267 7.720 1.00 94.00 87 PHE A CA 1
ATOM 727 C C . PHE A 1 87 ? -13.337 -3.456 8.888 1.00 94.00 87 PHE A C 1
ATOM 729 O O . PHE A 1 87 ? -14.063 -2.510 8.629 1.00 94.00 87 PHE A O 1
ATOM 736 N N . ALA A 1 88 ? -12.944 -3.740 10.133 1.00 92.94 88 ALA A N 1
ATOM 737 C CA . ALA A 1 88 ? -13.361 -2.931 11.277 1.00 92.94 88 ALA A CA 1
ATOM 738 C C . ALA A 1 88 ? -12.781 -1.510 11.205 1.00 92.94 88 ALA A C 1
ATOM 740 O O . ALA A 1 88 ? -13.505 -0.540 11.389 1.00 92.94 88 ALA A O 1
ATOM 741 N N . ILE A 1 89 ? -11.494 -1.376 10.857 1.00 92.75 89 ILE A N 1
ATOM 742 C CA . ILE A 1 89 ? -10.852 -0.067 10.631 1.00 92.75 89 ILE A CA 1
ATOM 743 C C . ILE A 1 89 ? -11.487 0.652 9.436 1.00 92.75 89 ILE A C 1
ATOM 745 O O . ILE A 1 89 ? -11.705 1.860 9.472 1.00 92.75 89 ILE A O 1
ATOM 749 N N . SER A 1 90 ? -11.801 -0.098 8.376 1.00 92.31 90 SER A N 1
ATOM 750 C CA . SER A 1 90 ? -12.439 0.453 7.177 1.00 92.31 90 SER A CA 1
ATOM 751 C C . SER A 1 90 ? -13.851 0.966 7.471 1.00 92.31 90 SER A C 1
ATOM 753 O O . SER A 1 90 ? -14.202 2.044 6.998 1.00 92.31 90 SER A O 1
ATOM 755 N N . ASP A 1 91 ? -14.642 0.225 8.254 1.00 91.56 91 ASP A N 1
ATOM 756 C CA . ASP A 1 91 ? -15.987 0.623 8.678 1.00 91.56 91 ASP A CA 1
ATOM 757 C C . ASP A 1 91 ? -15.947 1.813 9.628 1.00 91.56 91 ASP A C 1
ATOM 759 O O . ASP A 1 91 ? -16.643 2.789 9.384 1.00 91.56 91 ASP A O 1
ATOM 763 N N . ALA A 1 92 ? -15.072 1.790 10.637 1.00 90.50 92 ALA A N 1
ATOM 764 C CA . ALA A 1 92 ? -14.906 2.904 11.564 1.00 90.50 92 ALA A CA 1
ATOM 765 C C . ALA A 1 92 ? -14.561 4.202 10.817 1.00 90.50 92 ALA A C 1
ATOM 767 O O . ALA A 1 92 ? -15.243 5.210 10.979 1.00 90.50 92 ALA A O 1
ATOM 768 N N . ALA A 1 93 ? -13.574 4.163 9.915 1.00 89.75 93 ALA A N 1
ATOM 769 C CA . ALA A 1 93 ? -13.215 5.322 9.101 1.00 89.75 93 ALA A CA 1
ATOM 770 C C . ALA A 1 93 ? -14.358 5.756 8.163 1.00 89.75 93 ALA A C 1
ATOM 772 O O . ALA A 1 93 ? -14.596 6.952 7.990 1.00 89.75 93 ALA A O 1
ATOM 773 N N . TYR A 1 94 ? -15.090 4.811 7.567 1.00 87.69 94 TYR A N 1
ATOM 774 C CA . TYR A 1 94 ? -16.228 5.119 6.700 1.00 87.69 94 TYR A CA 1
ATOM 775 C C . TYR A 1 94 ? -17.386 5.763 7.476 1.00 87.69 94 TYR A C 1
ATOM 777 O O . TYR A 1 94 ? -17.940 6.769 7.027 1.00 87.69 94 TYR A O 1
ATOM 785 N N . THR A 1 95 ? -17.727 5.231 8.646 1.00 87.88 95 THR A N 1
ATOM 786 C CA . THR A 1 95 ? -18.793 5.727 9.522 1.00 87.88 95 THR A CA 1
ATOM 787 C C . THR A 1 95 ? -18.433 7.098 10.090 1.00 87.88 95 THR A C 1
ATOM 789 O O . THR A 1 95 ? -19.200 8.040 9.888 1.00 87.88 95 THR A O 1
ATOM 792 N N . SER A 1 96 ? -17.227 7.283 10.643 1.00 88.12 96 SER A N 1
ATOM 793 C CA . SER A 1 96 ? -16.745 8.594 11.113 1.00 88.12 96 SER A CA 1
ATOM 794 C C . SER A 1 96 ? -16.735 9.647 10.002 1.00 88.12 96 SER A C 1
ATOM 796 O O . SER A 1 96 ? -17.095 10.800 10.233 1.00 88.12 96 SER A O 1
ATOM 798 N N . MET A 1 97 ? -16.384 9.271 8.765 1.00 84.50 97 MET A N 1
ATOM 799 C CA . MET A 1 97 ? -16.450 10.188 7.620 1.00 84.50 97 MET A CA 1
ATOM 800 C C . MET A 1 97 ? -17.879 10.705 7.371 1.00 84.50 97 MET A C 1
ATOM 802 O O . MET A 1 97 ? -18.057 11.883 7.042 1.00 84.50 97 MET A O 1
ATOM 806 N N . HIS A 1 98 ? -18.892 9.843 7.510 1.00 81.31 98 HIS A N 1
ATOM 807 C CA . HIS A 1 98 ? -20.297 10.199 7.288 1.00 81.31 98 HIS A CA 1
ATOM 808 C C . HIS A 1 98 ? -20.897 10.961 8.471 1.00 81.31 98 HIS A C 1
ATOM 810 O O . HIS A 1 98 ? -21.562 11.977 8.265 1.00 81.31 98 HIS A O 1
ATOM 816 N N . GLU A 1 99 ? -20.653 10.497 9.694 1.00 85.50 99 GLU A N 1
ATOM 817 C CA . GLU A 1 99 ? -21.227 11.072 10.912 1.00 85.50 99 GLU A CA 1
ATOM 818 C C . GLU A 1 99 ? -20.619 12.438 11.241 1.00 85.50 99 GLU A C 1
ATOM 820 O O . GLU A 1 99 ? -21.343 13.390 11.534 1.00 85.50 99 GLU A O 1
ATOM 825 N N . GLU A 1 100 ? -19.296 12.574 11.126 1.00 85.62 100 GLU A N 1
ATOM 826 C CA . GLU A 1 100 ? -18.595 13.818 11.462 1.00 85.62 100 GLU A CA 1
ATOM 827 C C . GLU A 1 100 ? -18.492 14.793 10.284 1.00 85.62 100 GLU A C 1
ATOM 829 O O . GLU A 1 100 ? -18.089 15.947 10.462 1.00 85.62 100 GLU A O 1
ATOM 834 N N . CYS A 1 101 ? -18.834 14.349 9.068 1.00 79.75 101 CYS A N 1
ATOM 835 C CA . CYS A 1 101 ? -18.656 15.118 7.833 1.00 79.75 101 CYS A CA 1
ATOM 836 C C . CYS A 1 101 ? -17.215 15.656 7.669 1.00 79.75 101 CYS A C 1
ATOM 838 O O . CYS A 1 101 ? -17.004 16.796 7.222 1.00 79.75 101 CYS A O 1
ATOM 840 N N . ARG A 1 102 ? -16.221 14.836 8.040 1.00 84.12 102 ARG A N 1
ATOM 841 C CA . ARG A 1 102 ? -14.782 15.132 7.953 1.00 84.12 102 ARG A CA 1
ATOM 842 C C . ARG A 1 102 ? -14.057 14.138 7.058 1.00 84.12 102 ARG A C 1
ATOM 844 O O . ARG A 1 102 ? -14.475 12.995 6.923 1.00 84.12 102 ARG A O 1
ATOM 851 N N . ASP A 1 103 ? -12.963 14.602 6.466 1.00 83.31 103 ASP A N 1
ATOM 852 C CA . ASP A 1 103 ? -12.080 13.754 5.673 1.00 83.31 103 ASP A CA 1
ATOM 853 C C . ASP A 1 103 ? -11.347 12.771 6.589 1.00 83.31 103 ASP A C 1
ATOM 855 O O . ASP A 1 103 ? -10.905 13.142 7.676 1.00 83.31 103 ASP A O 1
ATOM 859 N N . GLN A 1 104 ? -11.218 11.529 6.136 1.00 86.50 104 GLN A N 1
ATOM 860 C CA . GLN A 1 104 ? -10.569 10.444 6.869 1.00 86.50 104 GLN A CA 1
ATOM 861 C C . GLN A 1 104 ? -9.400 9.901 6.055 1.00 86.50 104 GLN A C 1
ATOM 863 O O . GLN A 1 104 ? -9.394 9.992 4.828 1.00 86.50 104 GLN A O 1
ATOM 868 N N . CYS A 1 105 ? -8.398 9.334 6.719 1.00 86.88 105 CYS A N 1
ATOM 869 C CA . CYS A 1 105 ? -7.244 8.743 6.051 1.00 86.88 105 CYS A CA 1
ATOM 870 C C . CYS A 1 105 ? -6.837 7.445 6.743 1.00 86.88 105 CYS A C 1
ATOM 872 O O . CYS A 1 105 ? -6.638 7.430 7.955 1.00 86.88 105 CYS A O 1
ATOM 874 N N . ILE A 1 106 ? -6.674 6.375 5.967 1.00 89.31 106 ILE A N 1
ATOM 875 C CA . ILE A 1 106 ? -6.070 5.126 6.431 1.00 89.31 106 ILE A CA 1
ATOM 876 C C . ILE A 1 106 ? -4.619 5.100 5.951 1.00 89.31 106 ILE A C 1
ATOM 878 O O . ILE A 1 106 ? -4.341 5.045 4.750 1.00 89.31 106 ILE A O 1
ATOM 882 N N . LEU A 1 107 ? -3.693 5.141 6.908 1.00 87.56 107 LEU A N 1
ATOM 883 C CA . LEU A 1 107 ? -2.258 5.019 6.675 1.00 87.56 107 LEU A CA 1
ATOM 884 C C . LEU A 1 107 ? -1.826 3.561 6.844 1.00 87.56 107 LEU A C 1
ATOM 886 O O . LEU A 1 107 ? -2.049 2.982 7.906 1.00 87.56 107 LEU A O 1
ATOM 890 N N . ILE A 1 108 ? -1.171 2.985 5.832 1.00 88.81 108 ILE A N 1
ATOM 891 C CA . ILE A 1 108 ? -0.630 1.622 5.911 1.00 88.81 108 ILE A CA 1
ATOM 892 C C . ILE A 1 108 ? 0.895 1.677 5.806 1.00 88.81 108 ILE A C 1
ATOM 894 O O . ILE A 1 108 ? 1.453 2.031 4.768 1.00 88.81 108 ILE A O 1
ATOM 898 N N . SER A 1 109 ? 1.582 1.312 6.888 1.00 86.12 109 SER A N 1
ATOM 899 C CA . SER A 1 109 ? 3.045 1.288 6.974 1.00 86.12 109 SER A CA 1
ATOM 900 C C . SER A 1 109 ? 3.585 -0.137 7.135 1.00 86.12 109 SER A C 1
ATOM 902 O O . SER A 1 109 ? 2.866 -1.069 7.495 1.00 86.12 109 SER A O 1
ATOM 904 N N . GLY A 1 110 ? 4.864 -0.326 6.803 1.00 84.62 110 GLY A N 1
ATOM 905 C CA . GLY A 1 110 ? 5.557 -1.609 6.932 1.00 84.62 110 GLY A CA 1
ATOM 906 C C . GLY A 1 110 ? 6.663 -1.798 5.897 1.00 84.62 110 GLY A C 1
ATOM 907 O O . GLY A 1 110 ? 6.703 -1.119 4.870 1.00 84.62 110 GLY A O 1
ATOM 908 N N . GLU A 1 111 ? 7.549 -2.759 6.135 1.00 83.62 111 GLU A N 1
ATOM 909 C CA . GLU A 1 111 ? 8.666 -3.087 5.240 1.00 83.62 111 GLU A CA 1
ATOM 910 C C . GLU A 1 111 ? 8.207 -3.586 3.858 1.00 83.62 111 GLU A C 1
ATOM 912 O O . GLU A 1 111 ? 7.027 -3.896 3.620 1.00 83.62 111 GLU A O 1
ATOM 917 N N . SER A 1 112 ? 9.133 -3.634 2.897 1.00 80.50 112 SER A N 1
ATOM 918 C CA . SER A 1 112 ? 8.860 -4.207 1.575 1.00 80.50 112 SER A CA 1
ATOM 919 C C . SER A 1 112 ? 8.405 -5.671 1.706 1.00 80.50 112 SER A C 1
ATOM 921 O O . SER A 1 112 ? 9.031 -6.474 2.390 1.00 80.50 112 SER A O 1
ATOM 923 N N . GLY A 1 113 ? 7.259 -6.018 1.108 1.00 80.88 113 GLY A N 1
ATOM 924 C CA . GLY A 1 113 ? 6.654 -7.353 1.241 1.00 80.88 113 GLY A CA 1
ATOM 925 C C . GLY A 1 113 ? 5.803 -7.599 2.500 1.00 80.88 113 GLY A C 1
ATOM 926 O O . GLY A 1 113 ? 5.216 -8.674 2.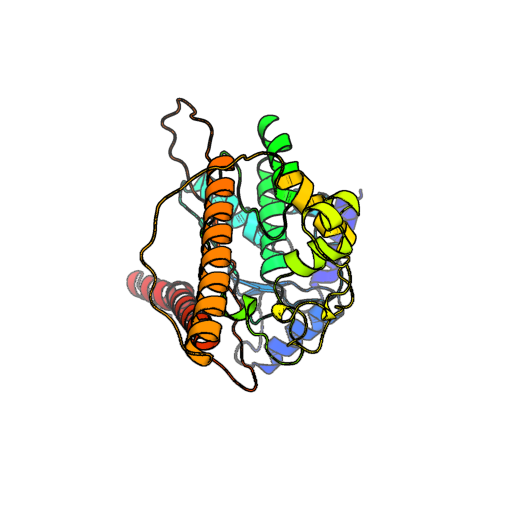619 1.00 80.88 113 GLY A O 1
ATOM 927 N N . ALA A 1 114 ? 5.638 -6.617 3.395 1.00 86.25 114 ALA A N 1
ATOM 928 C CA . ALA A 1 114 ? 4.819 -6.761 4.611 1.00 86.25 114 ALA A CA 1
ATOM 929 C C . ALA A 1 114 ? 3.301 -6.922 4.358 1.00 86.25 114 ALA A C 1
ATOM 931 O O . ALA A 1 114 ? 2.556 -7.246 5.275 1.00 86.25 114 ALA A O 1
ATOM 932 N N . GLY A 1 115 ? 2.830 -6.714 3.122 1.00 86.44 115 GLY A N 1
ATOM 933 C CA . GLY A 1 115 ? 1.416 -6.873 2.751 1.00 86.44 115 GLY A CA 1
ATOM 934 C C . GLY A 1 115 ? 0.615 -5.573 2.618 1.00 86.44 115 GLY A C 1
ATOM 935 O O . GLY A 1 115 ? -0.605 -5.646 2.511 1.00 86.44 115 GLY A O 1
ATOM 936 N N . LYS A 1 116 ? 1.275 -4.405 2.566 1.00 86.75 116 LYS A N 1
ATOM 937 C CA . LYS A 1 116 ? 0.629 -3.080 2.430 1.00 86.75 116 LYS A CA 1
ATOM 938 C C . LYS A 1 116 ? -0.369 -3.014 1.271 1.00 86.75 116 LYS A C 1
ATOM 940 O O . LYS A 1 116 ? -1.560 -2.842 1.495 1.00 86.75 116 LYS A O 1
ATOM 945 N N . THR A 1 117 ? 0.095 -3.306 0.058 1.00 83.62 117 THR A N 1
ATOM 946 C CA . THR A 1 117 ? -0.732 -3.301 -1.155 1.00 83.62 117 THR A CA 1
ATOM 947 C C . THR A 1 117 ? -1.883 -4.309 -1.111 1.00 83.62 117 THR A C 1
ATOM 949 O O . THR A 1 117 ? -2.947 -4.055 -1.670 1.00 83.62 117 THR A O 1
ATOM 952 N N . GLU A 1 118 ? -1.727 -5.453 -0.436 1.00 86.44 118 GLU A N 1
ATOM 953 C CA . GLU A 1 118 ? -2.847 -6.384 -0.251 1.00 86.44 118 GLU A CA 1
ATOM 954 C C . GLU A 1 118 ? -3.868 -5.830 0.745 1.00 86.44 118 GLU A C 1
ATOM 956 O O . GLU A 1 118 ? -5.064 -5.890 0.468 1.00 86.44 118 GLU A O 1
ATOM 961 N N . ALA A 1 119 ? -3.423 -5.228 1.851 1.00 89.62 119 ALA A N 1
ATOM 962 C CA . ALA A 1 119 ? -4.302 -4.564 2.810 1.00 89.62 119 ALA A CA 1
ATOM 963 C C . ALA A 1 119 ? -5.074 -3.400 2.163 1.00 89.62 119 ALA A C 1
ATOM 965 O O . ALA A 1 119 ? -6.294 -3.339 2.321 1.00 89.62 119 ALA A O 1
ATOM 966 N N . SER A 1 120 ? -4.416 -2.566 1.348 1.00 87.75 120 SER A N 1
ATOM 967 C CA . SER A 1 120 ? -5.053 -1.485 0.580 1.00 87.75 120 SER A CA 1
ATOM 968 C C . SER A 1 120 ? -6.200 -1.997 -0.290 1.00 87.75 120 SER A C 1
ATOM 970 O O . SER A 1 120 ? -7.318 -1.481 -0.237 1.00 87.75 120 SER A O 1
ATOM 972 N N . LYS A 1 121 ? -5.977 -3.101 -1.017 1.00 83.44 121 LYS A N 1
ATOM 973 C CA . LYS A 1 121 ? -7.028 -3.750 -1.819 1.00 83.44 121 LYS A CA 1
ATOM 974 C C . LYS A 1 121 ? -8.208 -4.208 -0.970 1.00 83.44 121 LYS A C 1
ATOM 976 O O . LYS A 1 121 ? -9.343 -4.130 -1.433 1.00 83.44 121 LYS A O 1
ATOM 981 N N . LYS A 1 122 ? -7.970 -4.709 0.248 1.00 89.25 122 LYS A N 1
ATOM 982 C CA . LYS A 1 122 ? -9.050 -5.142 1.152 1.00 89.25 122 LYS A CA 1
ATOM 983 C C . LYS A 1 122 ? -9.849 -3.960 1.689 1.00 89.25 122 LYS A C 1
ATOM 985 O O . LYS A 1 122 ? -11.073 -4.047 1.702 1.00 89.25 122 LYS A O 1
ATOM 990 N N . VAL A 1 123 ? -9.190 -2.860 2.049 1.00 89.56 123 VAL A N 1
ATOM 991 C CA . VAL A 1 123 ? -9.865 -1.612 2.444 1.00 89.56 123 VAL A CA 1
ATOM 992 C C . VAL A 1 123 ? -10.760 -1.115 1.308 1.00 89.56 123 VAL A C 1
ATOM 994 O O . VAL A 1 123 ? -11.949 -0.877 1.508 1.00 89.56 123 VAL A O 1
ATOM 997 N N . LEU A 1 124 ? -10.232 -1.042 0.084 1.00 82.75 124 LEU A N 1
ATOM 998 C CA . LEU A 1 124 ? -11.004 -0.606 -1.083 1.00 82.75 124 LEU A CA 1
ATOM 999 C C . LEU A 1 124 ? -12.159 -1.550 -1.410 1.00 82.75 124 LEU A C 1
ATOM 1001 O O . LEU A 1 124 ? -13.250 -1.086 -1.735 1.00 82.75 124 LEU A O 1
ATOM 1005 N N . HIS A 1 125 ? -11.940 -2.863 -1.300 1.00 83.94 125 HIS A N 1
ATOM 1006 C CA . HIS A 1 125 ? -12.995 -3.860 -1.464 1.00 83.94 125 HIS A CA 1
ATOM 1007 C C . HIS A 1 125 ? -14.144 -3.615 -0.481 1.00 83.94 125 HIS A C 1
ATOM 1009 O O . HIS A 1 125 ? -15.306 -3.596 -0.888 1.00 83.94 125 HIS A O 1
ATOM 1015 N N . TYR A 1 126 ? -13.814 -3.360 0.788 1.00 87.44 126 TYR A N 1
ATOM 1016 C CA . TYR A 1 126 ? -14.793 -3.042 1.819 1.00 87.44 126 TYR A CA 1
ATOM 1017 C C . TYR A 1 126 ? -15.568 -1.762 1.500 1.00 87.44 126 TYR A C 1
ATOM 1019 O O . TYR A 1 126 ? -16.793 -1.795 1.444 1.00 87.44 126 TYR A O 1
ATOM 1027 N N . VAL A 1 127 ? -14.872 -0.652 1.228 1.00 84.19 127 VAL A N 1
ATOM 1028 C CA . VAL A 1 127 ? -15.501 0.650 0.940 1.00 84.19 127 VAL A CA 1
ATOM 1029 C C . VAL A 1 127 ? -16.402 0.564 -0.294 1.00 84.19 127 VAL A C 1
ATOM 1031 O O . VAL A 1 127 ? -17.532 1.057 -0.272 1.00 84.19 127 VAL A O 1
ATOM 1034 N N . ALA A 1 128 ? -15.951 -0.117 -1.351 1.00 77.75 128 ALA A N 1
ATOM 1035 C CA . ALA A 1 128 ? -16.740 -0.325 -2.563 1.00 77.75 128 ALA A CA 1
ATOM 1036 C C . ALA A 1 128 ? -18.027 -1.118 -2.284 1.00 77.75 128 ALA A C 1
ATOM 1038 O O . ALA A 1 128 ? -19.082 -0.796 -2.835 1.00 77.75 128 ALA A O 1
ATOM 1039 N N . ALA A 1 129 ? -17.954 -2.128 -1.416 1.00 80.69 129 ALA A N 1
ATOM 1040 C CA . ALA A 1 129 ? -19.106 -2.929 -1.028 1.00 80.69 129 ALA A CA 1
ATOM 1041 C C . ALA A 1 129 ? -20.008 -2.231 0.011 1.00 80.69 129 ALA A C 1
ATOM 1043 O O . ALA A 1 129 ? -21.224 -2.396 -0.003 1.00 80.69 129 ALA A O 1
ATOM 1044 N N . ALA A 1 130 ? -19.475 -1.408 0.910 1.00 76.88 130 ALA A N 1
ATOM 1045 C CA . ALA A 1 130 ? -20.278 -0.611 1.841 1.00 76.88 130 ALA A CA 1
ATOM 1046 C C . ALA A 1 130 ? -21.080 0.488 1.113 1.00 76.88 130 ALA A C 1
ATOM 1048 O O . ALA A 1 130 ? -22.196 0.825 1.507 1.00 76.88 130 ALA A O 1
ATOM 1049 N N . SER A 1 131 ? -20.562 0.970 -0.019 1.00 71.50 131 SER A N 1
ATOM 1050 C CA . SER A 1 131 ? -21.139 2.053 -0.825 1.00 71.50 131 SER A CA 1
ATOM 1051 C C . SER A 1 131 ? -22.333 1.657 -1.720 1.00 71.50 131 SER A C 1
ATOM 1053 O O . SER A 1 131 ? -22.718 2.439 -2.589 1.00 71.50 131 SER A O 1
ATOM 1055 N N . HIS A 1 132 ? -22.932 0.468 -1.553 1.00 56.94 132 HIS A N 1
ATOM 1056 C CA . HIS A 1 132 ? -23.930 -0.173 -2.442 1.00 56.94 132 HIS A CA 1
ATOM 1057 C C . HIS A 1 132 ? -25.292 0.548 -2.649 1.00 56.94 132 HIS A C 1
ATOM 1059 O O . HIS A 1 132 ? -26.275 -0.076 -3.035 1.00 56.94 132 HIS A O 1
ATOM 1065 N N . HIS A 1 133 ? -25.384 1.866 -2.473 1.00 51.94 133 HIS A N 1
ATOM 1066 C CA . HIS A 1 133 ? -26.634 2.626 -2.603 1.00 51.94 133 HIS A CA 1
ATOM 1067 C C . HIS A 1 133 ? -26.961 3.159 -4.018 1.00 51.94 133 HIS A C 1
ATOM 1069 O O . HIS A 1 133 ? -27.864 3.982 -4.158 1.00 51.94 133 HIS A O 1
ATOM 1075 N N . SER A 1 134 ? -26.297 2.717 -5.098 1.00 47.41 134 SER A N 1
ATOM 1076 C CA . SER A 1 134 ? -26.717 3.108 -6.460 1.00 47.41 134 SER A CA 1
ATOM 1077 C C . SER A 1 134 ? -26.241 2.158 -7.565 1.00 47.41 134 SER A C 1
ATOM 1079 O O . SER A 1 134 ? -25.052 1.861 -7.651 1.00 47.41 134 SER A O 1
ATOM 1081 N N . ASP A 1 135 ? -27.140 1.793 -8.488 1.00 44.62 135 ASP A N 1
ATOM 1082 C CA . ASP A 1 135 ? -26.880 0.999 -9.710 1.00 44.62 135 ASP A CA 1
ATOM 1083 C C . ASP A 1 135 ? -25.768 1.588 -10.616 1.00 44.62 135 ASP A C 1
ATOM 1085 O O . ASP A 1 135 ? -25.217 0.918 -11.490 1.00 44.62 135 ASP A O 1
ATOM 1089 N N . ALA A 1 136 ? -25.397 2.858 -10.416 1.00 44.72 136 ALA A N 1
ATOM 1090 C CA . ALA A 1 136 ? -24.267 3.494 -11.094 1.00 44.72 136 ALA A CA 1
ATOM 1091 C C . ALA A 1 136 ? -22.891 3.034 -10.563 1.00 44.72 136 ALA A C 1
ATOM 1093 O O . ALA A 1 136 ? -21.901 3.103 -11.296 1.00 44.72 136 ALA A O 1
ATOM 1094 N N . VAL A 1 137 ? -22.823 2.558 -9.314 1.00 50.41 137 VAL A N 1
ATOM 1095 C CA . VAL A 1 137 ? -21.590 2.138 -8.619 1.00 50.41 137 VAL 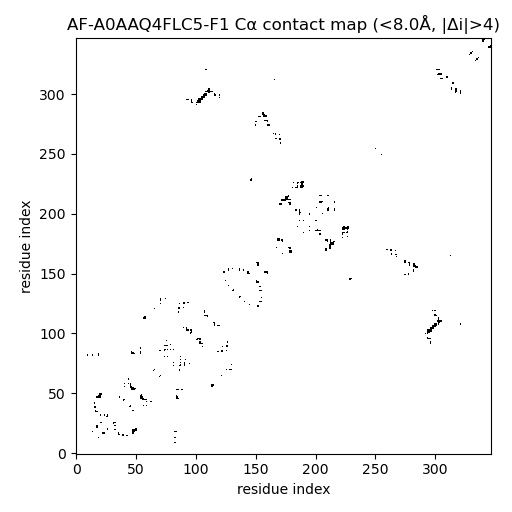A CA 1
ATOM 1096 C C . VAL A 1 137 ? -21.129 0.756 -9.091 1.00 50.41 137 VAL A C 1
ATOM 1098 O O . VAL A 1 137 ? -19.930 0.497 -9.158 1.00 50.41 137 VAL A O 1
ATOM 1101 N N . GLU A 1 138 ? -22.051 -0.105 -9.528 1.00 46.25 138 GLU A N 1
ATOM 1102 C CA . GLU A 1 138 ? -21.747 -1.471 -9.978 1.00 46.25 138 GLU A CA 1
ATOM 1103 C C . GLU A 1 138 ? -20.884 -1.494 -11.257 1.00 46.25 138 GLU A C 1
ATOM 1105 O O . GLU A 1 138 ? -19.903 -2.228 -11.338 1.00 46.25 138 GLU A O 1
ATOM 1110 N N . ARG A 1 139 ? -21.125 -0.576 -12.208 1.00 46.12 139 ARG A N 1
ATOM 1111 C CA . ARG A 1 139 ? -20.275 -0.422 -13.414 1.00 46.12 139 ARG A CA 1
ATOM 1112 C C . ARG A 1 139 ? -18.869 0.106 -13.116 1.00 46.12 139 ARG A C 1
ATOM 1114 O O . ARG A 1 139 ? -17.975 -0.027 -13.953 1.00 46.12 139 ARG A O 1
ATOM 1121 N N . VAL A 1 140 ? -18.696 0.778 -11.979 1.00 49.41 140 VAL A N 1
ATOM 1122 C CA . VAL A 1 140 ? -17.403 1.305 -11.525 1.00 49.41 140 VAL A CA 1
ATOM 1123 C C . VAL A 1 140 ? -16.656 0.221 -10.743 1.00 49.41 140 VAL A C 1
ATOM 1125 O O . VAL A 1 140 ? -15.461 0.058 -10.960 1.00 49.41 140 VAL A O 1
ATOM 1128 N N . LYS A 1 141 ? -17.359 -0.601 -9.950 1.00 48.53 141 LYS A N 1
ATOM 1129 C CA . LYS A 1 141 ? -16.815 -1.754 -9.211 1.00 48.53 141 LYS A CA 1
ATOM 1130 C C . LYS A 1 141 ? -16.025 -2.716 -10.106 1.00 48.53 141 LYS A C 1
ATOM 1132 O O . LYS A 1 141 ? -14.874 -3.016 -9.791 1.00 48.53 141 LYS A O 1
ATOM 1137 N N . ASP A 1 142 ? -16.589 -3.127 -11.244 1.00 48.41 142 ASP A N 1
ATOM 1138 C CA . ASP A 1 142 ? -15.908 -4.050 -12.170 1.00 48.41 142 ASP A CA 1
ATOM 1139 C C . ASP A 1 142 ? -14.651 -3.428 -12.788 1.00 48.41 142 ASP A C 1
ATOM 1141 O O . ASP A 1 142 ? -13.635 -4.099 -12.957 1.00 48.41 142 ASP A O 1
ATOM 1145 N N . LYS A 1 143 ? -14.679 -2.117 -13.062 1.00 46.03 143 LYS A N 1
ATOM 1146 C CA . LYS A 1 143 ? -13.504 -1.389 -13.558 1.00 46.03 143 LYS A CA 1
ATOM 1147 C C . LYS A 1 143 ? -12.414 -1.265 -12.497 1.00 46.03 143 LYS A C 1
ATOM 1149 O O . LYS A 1 143 ? -11.253 -1.379 -12.859 1.00 46.03 143 LYS A O 1
ATOM 1154 N N . LEU A 1 144 ? -12.783 -1.057 -11.231 1.00 48.41 144 LEU A N 1
ATOM 1155 C CA . LEU A 1 144 ? -11.866 -0.870 -10.099 1.00 48.41 144 LEU A CA 1
ATOM 1156 C C . LEU A 1 144 ? -11.183 -2.170 -9.648 1.00 48.41 144 LEU A C 1
ATOM 1158 O O . LEU A 1 144 ? -10.004 -2.154 -9.305 1.00 48.41 144 LEU A O 1
ATOM 1162 N N . LEU A 1 145 ? -11.903 -3.298 -9.654 1.00 50.00 145 LEU A N 1
ATOM 1163 C CA . LEU A 1 145 ? -11.375 -4.583 -9.172 1.00 50.00 145 LEU A CA 1
ATOM 1164 C C . LEU A 1 145 ? -10.459 -5.285 -10.184 1.00 50.00 145 LEU A C 1
ATOM 1166 O O . LEU A 1 145 ? -9.570 -6.038 -9.784 1.00 50.00 145 LEU A O 1
ATOM 1170 N N . LEU A 1 146 ? -10.640 -5.034 -11.485 1.00 46.59 146 LEU A N 1
ATOM 1171 C CA . LEU A 1 146 ? -9.842 -5.664 -12.544 1.00 46.59 146 LEU A CA 1
ATOM 1172 C C . LEU A 1 146 ? -8.416 -5.102 -12.657 1.00 46.59 146 LEU A C 1
ATOM 1174 O O . LEU A 1 146 ? -7.571 -5.710 -13.297 1.00 46.59 146 LEU A O 1
ATOM 1178 N N . SER A 1 147 ? -8.106 -3.973 -12.032 1.00 39.75 147 SER A N 1
ATOM 1179 C CA . SER A 1 147 ? -6.886 -3.201 -12.296 1.00 39.75 147 SER A CA 1
ATOM 1180 C C . SER A 1 147 ? -6.004 -3.054 -11.059 1.00 39.75 147 SER A C 1
ATOM 1182 O O . SER A 1 147 ? -5.975 -2.013 -10.405 1.00 39.75 147 SER A O 1
ATOM 1184 N N . ASN A 1 148 ? -5.200 -4.068 -10.772 1.00 40.47 148 ASN A N 1
ATOM 1185 C CA . ASN A 1 148 ? -4.018 -3.870 -9.938 1.00 40.47 148 ASN A CA 1
ATOM 1186 C C . ASN A 1 148 ? -2.796 -4.059 -10.820 1.00 40.47 148 ASN A C 1
ATOM 1188 O O . ASN A 1 148 ? -2.521 -5.196 -11.202 1.00 40.47 148 ASN A O 1
ATOM 1192 N N . PRO A 1 149 ? -2.144 -2.953 -11.231 1.00 35.22 149 PRO A N 1
ATOM 1193 C CA . PRO A 1 149 ? -1.561 -1.951 -10.315 1.00 35.22 149 PRO A CA 1
ATOM 1194 C C . PRO A 1 149 ? -2.045 -0.487 -10.503 1.00 35.22 149 PRO A C 1
ATOM 1196 O O . PRO A 1 149 ? -1.227 0.430 -10.490 1.00 35.22 149 PRO A O 1
ATOM 1199 N N . VAL A 1 150 ? -3.336 -0.230 -10.771 1.00 36.75 150 VAL A N 1
ATOM 1200 C CA . VAL A 1 150 ? -3.731 1.054 -11.391 1.00 36.75 150 VAL A CA 1
ATOM 1201 C C . VAL A 1 150 ? -4.959 1.789 -10.804 1.00 36.75 150 VAL A C 1
ATOM 1203 O O . VAL A 1 150 ? -5.152 2.952 -11.158 1.00 36.75 150 VAL A O 1
ATOM 1206 N N . LEU A 1 151 ? -5.779 1.237 -9.901 1.00 35.88 151 LEU A N 1
ATOM 1207 C CA . LEU A 1 151 ? -7.019 1.933 -9.498 1.00 35.88 151 LEU A CA 1
ATOM 1208 C C . LEU A 1 151 ? -7.301 1.950 -7.995 1.00 35.88 151 LEU A C 1
ATOM 1210 O O . LEU A 1 151 ? -7.521 0.908 -7.390 1.00 35.88 151 LEU A O 1
ATOM 1214 N N . GLU A 1 152 ? -7.439 3.161 -7.445 1.00 37.16 152 GLU A N 1
ATOM 1215 C CA . GLU A 1 152 ? -8.025 3.406 -6.126 1.00 37.16 152 GLU A CA 1
ATOM 1216 C C . GLU A 1 152 ? -9.052 4.559 -6.205 1.00 37.16 152 GLU A C 1
ATOM 1218 O O . GLU A 1 152 ? -8.701 5.711 -6.472 1.00 37.16 152 GLU A O 1
ATOM 1223 N N . GLY A 1 153 ? -10.340 4.243 -6.001 1.00 33.72 153 GLY A N 1
ATOM 1224 C CA . GLY A 1 153 ? -11.378 5.213 -5.621 1.00 33.72 153 GLY A CA 1
ATOM 1225 C C . GLY A 1 153 ? -12.775 5.001 -6.230 1.00 33.72 153 GLY A C 1
ATOM 1226 O O . GLY A 1 153 ? -12.926 5.089 -7.446 1.00 33.72 153 GLY A O 1
ATOM 1227 N N . ALA A 1 154 ? -13.797 4.801 -5.378 1.00 44.84 154 ALA A N 1
ATOM 1228 C CA . ALA A 1 154 ? -15.094 5.518 -5.401 1.00 44.84 154 ALA A CA 1
ATOM 1229 C C . ALA A 1 154 ? -15.978 5.124 -4.187 1.00 44.84 154 ALA A C 1
ATOM 1231 O O . ALA A 1 154 ? -15.966 3.956 -3.797 1.00 44.84 154 ALA A O 1
ATOM 1232 N N . PRO A 1 155 ? -16.756 6.078 -3.621 1.00 56.16 155 PRO A N 1
ATOM 1233 C CA . PRO A 1 155 ? -18.056 6.425 -4.217 1.00 56.16 155 PRO A CA 1
ATOM 1234 C C . PRO A 1 155 ? -18.174 7.907 -4.638 1.00 56.16 155 PRO A C 1
ATOM 1236 O O . PRO A 1 155 ? -17.640 8.809 -4.010 1.00 56.16 155 PRO A O 1
ATOM 1239 N N . VAL A 1 156 ? -18.883 8.167 -5.745 1.00 57.94 156 VAL A N 1
ATOM 1240 C CA . VAL A 1 156 ? -18.977 9.436 -6.517 1.00 57.94 156 VAL A CA 1
ATOM 1241 C C . VAL A 1 156 ? -17.757 9.753 -7.400 1.00 57.94 156 VAL A C 1
ATOM 1243 O O . VAL A 1 156 ? -17.962 10.163 -8.542 1.00 57.94 156 VAL A O 1
ATOM 1246 N N . GLY A 1 157 ? -16.519 9.527 -6.948 1.00 61.97 157 GLY A N 1
ATOM 1247 C CA . GLY A 1 157 ? -15.299 9.700 -7.756 1.00 61.97 157 GLY A CA 1
ATOM 1248 C C . GLY A 1 157 ? -14.017 9.326 -7.003 1.00 61.97 157 GLY A C 1
ATOM 1249 O O . GLY A 1 157 ? -14.082 8.912 -5.851 1.00 61.97 157 GLY A O 1
ATOM 1250 N N . GLY A 1 158 ? -12.857 9.476 -7.642 1.00 66.56 158 GLY A N 1
ATOM 1251 C CA . GLY A 1 158 ? -11.555 9.150 -7.049 1.00 66.56 158 GLY A CA 1
ATOM 1252 C C . GLY A 1 158 ? -10.421 10.015 -7.596 1.00 66.56 158 GLY A C 1
ATOM 1253 O O . GLY A 1 158 ? -10.537 10.608 -8.674 1.00 66.56 158 GLY A O 1
ATOM 1254 N N . HIS A 1 159 ? -9.325 10.102 -6.844 1.00 70.62 159 HIS A N 1
ATOM 1255 C CA . HIS A 1 159 ? -8.095 10.744 -7.292 1.00 70.62 159 HIS A CA 1
ATOM 1256 C C . HIS A 1 159 ? -6.876 9.982 -6.774 1.00 70.62 159 HIS A C 1
ATOM 1258 O O . HIS A 1 159 ? -6.724 9.794 -5.574 1.00 70.62 159 HIS A O 1
ATOM 1264 N N . ILE A 1 160 ? -6.002 9.585 -7.694 1.00 71.88 160 ILE A N 1
ATOM 1265 C CA . ILE A 1 160 ? -4.761 8.872 -7.416 1.00 71.88 160 ILE A CA 1
ATOM 1266 C C . ILE A 1 160 ? -3.598 9.854 -7.518 1.00 71.88 160 ILE A C 1
ATOM 1268 O O . ILE A 1 160 ? -3.400 10.504 -8.554 1.00 71.88 160 ILE A O 1
ATOM 1272 N N . LEU A 1 161 ? -2.807 9.911 -6.451 1.00 71.25 161 LEU A N 1
ATOM 1273 C CA . LEU A 1 161 ? -1.535 10.613 -6.396 1.00 71.25 161 LEU A CA 1
ATOM 1274 C C . LEU A 1 161 ? -0.415 9.577 -6.384 1.00 71.25 161 LEU A C 1
ATOM 1276 O O . LEU A 1 161 ? -0.314 8.779 -5.461 1.00 71.25 161 LEU A O 1
ATOM 1280 N N . ASN A 1 162 ? 0.427 9.591 -7.416 1.00 69.31 162 ASN A N 1
ATOM 1281 C CA . ASN A 1 162 ? 1.607 8.739 -7.450 1.00 69.31 162 ASN A CA 1
ATOM 1282 C C . ASN A 1 162 ? 2.834 9.501 -6.950 1.00 69.31 162 ASN A C 1
ATOM 1284 O O . ASN A 1 162 ? 3.150 10.579 -7.465 1.00 69.31 162 ASN A O 1
ATOM 1288 N N . TYR A 1 163 ? 3.564 8.890 -6.023 1.00 69.81 163 TYR A N 1
ATOM 1289 C CA . TYR A 1 163 ? 4.811 9.417 -5.491 1.00 69.81 163 TYR A CA 1
ATOM 1290 C C . TYR A 1 163 ? 5.983 8.553 -5.950 1.00 69.81 163 TYR A C 1
ATOM 1292 O O . TYR A 1 163 ? 5.982 7.345 -5.755 1.00 69.81 163 TYR A O 1
ATOM 1300 N N . LEU A 1 164 ? 6.988 9.206 -6.540 1.00 69.19 164 LEU A N 1
ATOM 1301 C CA . LEU A 1 164 ? 8.293 8.633 -6.880 1.00 69.19 164 LEU A CA 1
ATOM 1302 C C . LEU A 1 164 ? 8.229 7.339 -7.721 1.00 69.19 164 LEU A C 1
ATOM 1304 O O . LEU A 1 164 ? 8.296 6.226 -7.214 1.00 69.19 164 LEU A O 1
ATOM 1308 N N . LEU A 1 165 ? 8.187 7.487 -9.047 1.00 78.19 165 LEU A N 1
ATOM 1309 C CA . LEU A 1 165 ? 8.433 6.359 -9.947 1.00 78.19 165 LEU A CA 1
ATOM 1310 C C . LEU A 1 165 ? 9.938 6.047 -9.989 1.00 78.19 165 LEU A C 1
ATOM 1312 O O . LEU A 1 165 ? 10.730 6.914 -10.370 1.00 78.19 165 LEU A O 1
ATOM 1316 N N . GLU A 1 166 ? 10.326 4.809 -9.671 1.00 79.19 166 GLU A N 1
ATOM 1317 C CA . GLU A 1 166 ? 11.714 4.324 -9.742 1.00 79.19 166 GLU A CA 1
ATOM 1318 C C . GLU A 1 166 ? 12.188 4.182 -11.205 1.00 79.19 166 GLU A C 1
ATOM 1320 O O . GLU A 1 166 ? 12.346 3.097 -11.759 1.00 79.19 166 GLU A O 1
ATOM 1325 N N . LYS A 1 167 ? 12.383 5.310 -11.892 1.00 79.06 167 LYS A N 1
ATOM 1326 C CA . LYS A 1 167 ? 12.692 5.340 -13.330 1.00 79.06 167 LYS A CA 1
ATOM 1327 C C . LYS A 1 167 ? 14.034 4.704 -13.683 1.00 79.06 167 LYS A C 1
ATOM 1329 O O . LYS A 1 167 ? 14.210 4.246 -14.808 1.00 79.06 167 LYS A O 1
ATOM 1334 N N . SER A 1 168 ? 14.983 4.660 -12.749 1.00 82.25 168 SER A N 1
ATOM 1335 C CA . SER A 1 168 ? 16.252 3.944 -12.927 1.00 82.25 168 SER A CA 1
ATOM 1336 C C . SER A 1 168 ? 16.037 2.456 -13.210 1.00 82.25 168 SER A C 1
ATOM 1338 O O . SER A 1 168 ? 16.733 1.936 -14.086 1.00 82.25 168 SER A O 1
ATOM 1340 N N . ARG A 1 169 ? 14.999 1.835 -12.623 1.00 84.94 169 ARG A N 1
ATOM 1341 C CA . ARG A 1 169 ? 14.617 0.430 -12.853 1.00 84.94 169 ARG A CA 1
ATOM 1342 C C . ARG A 1 169 ? 14.348 0.097 -14.321 1.00 84.94 169 ARG A C 1
ATOM 1344 O O . ARG A 1 169 ? 14.563 -1.037 -14.735 1.00 84.94 169 ARG A O 1
ATOM 1351 N N . VAL A 1 170 ? 13.943 1.077 -15.138 1.00 86.38 170 VAL A N 1
ATOM 1352 C CA . VAL A 1 170 ? 13.701 0.879 -16.580 1.00 86.38 170 VAL A CA 1
ATOM 1353 C C . VAL A 1 170 ? 14.976 0.473 -17.317 1.00 86.38 170 VAL A C 1
ATOM 1355 O O . VAL A 1 170 ? 14.911 -0.346 -18.230 1.00 86.38 170 VAL A O 1
ATOM 1358 N N . VAL A 1 171 ? 16.126 1.038 -16.940 1.00 86.50 171 VAL A N 1
ATOM 1359 C CA . VAL A 1 171 ? 17.384 0.856 -17.684 1.00 86.50 171 VAL A CA 1
ATOM 1360 C C . VAL A 1 171 ? 18.388 -0.037 -16.971 1.00 86.50 171 VAL A C 1
ATOM 1362 O O . VAL A 1 171 ? 19.262 -0.584 -17.640 1.00 86.50 171 VAL A O 1
ATOM 1365 N N . GLN A 1 172 ? 18.274 -0.151 -15.645 1.00 83.94 172 GLN A N 1
ATOM 1366 C CA . GLN A 1 172 ? 19.200 -0.881 -14.792 1.00 83.94 172 GLN A CA 1
ATOM 1367 C C . GLN A 1 172 ? 18.447 -1.556 -13.647 1.00 83.94 172 GLN A C 1
ATOM 1369 O O . GLN A 1 172 ? 17.619 -0.924 -12.998 1.00 83.94 172 GLN A O 1
ATOM 1374 N N . GLN A 1 173 ? 18.764 -2.821 -13.379 1.00 81.75 173 GLN A N 1
ATOM 1375 C CA . GLN A 1 173 ? 18.204 -3.588 -12.265 1.00 81.75 173 GLN A CA 1
ATOM 1376 C C . GLN A 1 173 ? 19.326 -4.114 -11.368 1.00 81.75 173 GLN A C 1
ATOM 1378 O O . GLN A 1 173 ? 20.453 -4.329 -11.828 1.00 81.75 173 GLN A O 1
ATOM 1383 N N . ALA A 1 174 ? 19.034 -4.310 -10.082 1.00 74.25 174 ALA A N 1
ATOM 1384 C CA . ALA A 1 174 ? 19.942 -5.029 -9.200 1.00 74.25 174 ALA A CA 1
ATOM 1385 C C . ALA A 1 174 ? 19.966 -6.527 -9.558 1.00 74.25 174 ALA A C 1
ATOM 1387 O O . ALA A 1 174 ? 19.030 -7.062 -10.150 1.00 74.25 174 ALA A O 1
ATOM 1388 N N . SER A 1 175 ? 21.050 -7.215 -9.192 1.00 71.88 175 SER A N 1
ATOM 1389 C CA . SER A 1 175 ? 21.164 -8.664 -9.397 1.00 71.88 175 SER A CA 1
ATOM 1390 C C . SER A 1 175 ? 20.060 -9.393 -8.627 1.00 71.88 175 SER A C 1
ATOM 1392 O O . SER A 1 175 ? 19.914 -9.196 -7.420 1.00 71.88 175 SER A O 1
ATOM 1394 N N . GLY A 1 176 ? 19.285 -10.213 -9.333 1.00 72.88 176 GLY A N 1
ATOM 1395 C CA . GLY A 1 176 ? 18.113 -10.919 -8.824 1.00 72.88 176 GLY A CA 1
ATOM 1396 C C . GLY A 1 176 ? 16.779 -10.204 -9.071 1.00 72.88 176 GLY A C 1
ATOM 1397 O O . GLY A 1 176 ? 15.733 -10.837 -8.915 1.00 72.88 176 GLY A O 1
ATOM 1398 N N . GLU A 1 177 ? 16.777 -8.931 -9.480 1.00 76.88 177 GLU A N 1
ATOM 1399 C CA . GLU A 1 177 ? 15.554 -8.145 -9.683 1.00 76.88 177 GLU A CA 1
ATOM 1400 C C . GLU A 1 177 ? 15.092 -8.092 -11.143 1.00 76.88 177 GLU A C 1
ATOM 1402 O O . GLU A 1 177 ? 15.880 -8.174 -12.083 1.00 76.88 177 GLU A O 1
ATOM 1407 N N . ARG A 1 178 ? 13.784 -7.889 -11.337 1.00 81.06 178 ARG A N 1
ATOM 1408 C CA . ARG A 1 178 ? 13.175 -7.696 -12.659 1.00 81.06 178 ARG A CA 1
ATOM 1409 C C . ARG A 1 178 ? 12.931 -6.223 -12.971 1.00 81.06 178 ARG A C 1
ATOM 1411 O O . ARG A 1 178 ? 12.840 -5.368 -12.085 1.00 81.06 178 ARG A O 1
ATOM 1418 N N . ASN A 1 179 ? 12.768 -5.952 -14.263 1.00 85.56 179 ASN A N 1
ATOM 1419 C CA . ASN A 1 179 ? 12.189 -4.701 -14.744 1.00 85.56 179 ASN A CA 1
ATOM 1420 C C . ASN A 1 179 ? 10.665 -4.668 -14.457 1.00 85.56 179 ASN A C 1
ATOM 1422 O O . ASN A 1 179 ? 10.106 -5.623 -13.914 1.00 85.56 179 ASN A O 1
ATOM 1426 N N . PHE A 1 180 ? 9.967 -3.588 -14.814 1.00 84.62 180 PHE A N 1
ATOM 1427 C CA . PHE A 1 180 ? 8.517 -3.478 -14.604 1.00 84.62 180 PHE A CA 1
ATOM 1428 C C . PHE A 1 180 ? 7.739 -4.618 -15.286 1.00 84.62 180 PHE A C 1
ATOM 1430 O O . PHE A 1 180 ? 8.037 -5.002 -16.419 1.00 84.62 180 PHE A O 1
ATOM 1437 N N . HIS A 1 181 ? 6.695 -5.120 -14.618 1.00 81.31 181 HIS A N 1
ATOM 1438 C CA . HIS A 1 181 ? 5.928 -6.290 -15.070 1.00 81.31 181 HIS A CA 1
ATOM 1439 C C . HIS A 1 181 ? 5.372 -6.159 -16.491 1.00 81.31 181 HIS A C 1
ATOM 1441 O O . HIS A 1 181 ? 5.357 -7.140 -17.228 1.00 81.31 181 HIS A O 1
ATOM 1447 N N . ILE A 1 182 ? 4.987 -4.947 -16.906 1.00 81.69 182 ILE A N 1
ATOM 1448 C CA . ILE A 1 182 ? 4.387 -4.692 -18.221 1.00 81.69 182 ILE A CA 1
ATOM 1449 C C . ILE A 1 182 ? 5.250 -5.185 -19.391 1.00 81.69 182 ILE A C 1
ATOM 1451 O O . ILE A 1 182 ? 4.708 -5.623 -20.403 1.00 81.69 182 ILE A O 1
ATOM 1455 N N . PHE A 1 183 ? 6.581 -5.170 -19.257 1.00 86.00 183 PHE A N 1
ATOM 1456 C CA . PHE A 1 183 ? 7.476 -5.645 -20.312 1.00 86.00 183 PHE A CA 1
ATOM 1457 C C . PHE A 1 183 ? 7.376 -7.160 -20.506 1.00 86.00 183 PHE A C 1
ATOM 1459 O O . PHE A 1 183 ? 7.273 -7.620 -21.641 1.00 86.00 183 PHE A O 1
ATOM 1466 N N . TYR A 1 184 ? 7.347 -7.918 -19.407 1.00 82.75 184 TYR A N 1
ATOM 1467 C CA . TYR A 1 184 ? 7.210 -9.378 -19.417 1.00 82.75 184 TYR A CA 1
ATOM 1468 C C . TYR A 1 184 ? 5.793 -9.799 -19.820 1.00 82.75 184 TYR A C 1
ATOM 1470 O O . TYR A 1 184 ? 5.617 -10.699 -20.637 1.00 82.75 184 TYR A O 1
ATOM 1478 N N . GLN A 1 185 ? 4.783 -9.076 -19.332 1.00 79.25 185 GLN A N 1
ATOM 1479 C CA . GLN A 1 185 ? 3.383 -9.278 -19.705 1.00 79.25 185 GLN A CA 1
ATOM 1480 C C . GLN A 1 185 ? 3.161 -9.052 -21.203 1.00 79.25 185 GLN A C 1
ATOM 1482 O O . GLN A 1 185 ? 2.499 -9.858 -21.847 1.00 79.25 185 GLN A O 1
ATOM 1487 N N . LEU A 1 186 ? 3.756 -8.011 -21.792 1.00 80.38 186 LEU A N 1
ATOM 1488 C CA . LEU A 1 186 ? 3.637 -7.734 -23.226 1.00 80.38 186 LEU A CA 1
ATOM 1489 C C . LEU A 1 186 ? 4.233 -8.853 -24.085 1.00 80.38 186 LEU A C 1
ATOM 1491 O O . LEU A 1 186 ? 3.576 -9.325 -25.009 1.00 80.38 186 LEU A O 1
ATOM 1495 N N . ILE A 1 187 ? 5.451 -9.305 -23.785 1.00 83.69 187 ILE A N 1
ATOM 1496 C CA . ILE A 1 187 ? 6.119 -10.343 -24.588 1.00 83.69 187 ILE A CA 1
ATOM 1497 C C . ILE A 1 187 ? 5.519 -11.742 -24.374 1.00 83.69 187 ILE A C 1
ATOM 1499 O O . ILE A 1 187 ? 5.492 -12.546 -25.308 1.00 83.69 187 ILE A O 1
ATOM 1503 N N . ALA A 1 188 ? 5.000 -12.032 -23.178 1.00 81.19 188 ALA A N 1
ATOM 1504 C CA . ALA A 1 188 ? 4.353 -13.307 -22.875 1.00 81.19 188 ALA A CA 1
ATOM 1505 C C . ALA A 1 188 ? 2.899 -13.352 -23.373 1.00 81.19 188 ALA A C 1
ATOM 1507 O O . ALA A 1 188 ? 2.478 -14.328 -23.993 1.00 81.19 188 ALA A O 1
ATOM 1508 N N . GLY A 1 189 ? 2.129 -12.289 -23.142 1.00 77.25 189 GLY A N 1
ATOM 1509 C CA . GLY A 1 189 ? 0.680 -12.285 -23.328 1.00 77.25 189 GLY A CA 1
ATOM 1510 C C . GLY A 1 189 ? 0.165 -11.706 -24.645 1.00 77.25 189 GLY A C 1
ATOM 1511 O O . GLY A 1 189 ? -1.006 -11.923 -24.963 1.00 77.25 189 GLY A O 1
ATOM 1512 N N . ALA A 1 190 ? 0.976 -10.977 -25.420 1.00 81.25 190 ALA A N 1
ATOM 1513 C CA . ALA A 1 190 ? 0.510 -10.401 -26.681 1.00 81.25 190 ALA A CA 1
ATOM 1514 C C . ALA A 1 190 ? 0.242 -11.453 -27.763 1.00 81.25 190 ALA A C 1
ATOM 1516 O O . ALA A 1 190 ? 0.913 -12.482 -27.854 1.00 81.25 190 ALA A O 1
ATOM 1517 N N . GLU A 1 191 ? -0.747 -11.160 -28.610 1.00 84.56 191 GLU A N 1
ATOM 1518 C CA . GLU A 1 191 ? -1.017 -11.919 -29.832 1.00 84.56 191 GLU A CA 1
ATOM 1519 C C . GLU A 1 191 ? 0.138 -11.748 -30.823 1.00 84.56 191 GLU A C 1
ATOM 1521 O O . GLU A 1 191 ? 0.728 -10.668 -30.920 1.00 84.56 191 GLU A O 1
ATOM 1526 N N . ASP A 1 192 ? 0.432 -12.791 -31.601 1.00 84.88 192 ASP A N 1
ATOM 1527 C CA . ASP A 1 192 ? 1.588 -12.801 -32.506 1.00 84.88 192 ASP A CA 1
ATOM 1528 C C . ASP A 1 192 ? 1.528 -11.666 -33.544 1.00 84.88 192 ASP A C 1
ATOM 1530 O O . ASP A 1 192 ? 2.545 -11.043 -33.836 1.00 84.88 192 ASP A O 1
ATOM 1534 N N . ALA A 1 193 ? 0.328 -11.288 -33.999 1.00 84.00 193 ALA A N 1
ATOM 1535 C CA . ALA A 1 193 ? 0.131 -10.151 -34.902 1.00 84.00 193 ALA A CA 1
ATOM 1536 C C . ALA A 1 193 ? 0.571 -8.803 -34.292 1.00 84.00 193 ALA A C 1
ATOM 1538 O O . ALA A 1 193 ? 1.101 -7.934 -34.990 1.00 84.00 193 ALA A O 1
ATOM 1539 N N . LEU A 1 194 ? 0.364 -8.609 -32.983 1.00 79.00 194 LEU A N 1
ATOM 1540 C CA . LEU A 1 194 ? 0.809 -7.404 -32.280 1.00 79.00 194 LEU A CA 1
ATOM 1541 C C . LEU A 1 194 ? 2.327 -7.428 -32.064 1.00 79.00 194 LEU A C 1
ATOM 1543 O O . LEU A 1 194 ? 2.976 -6.392 -32.215 1.00 79.00 194 LEU A O 1
ATOM 1547 N N . LEU A 1 195 ? 2.892 -8.598 -31.756 1.00 83.50 195 LEU A N 1
ATOM 1548 C CA . LEU A 1 195 ? 4.338 -8.777 -31.619 1.00 83.50 195 LEU A CA 1
ATOM 1549 C C . LEU A 1 195 ? 5.066 -8.494 -32.937 1.00 83.50 195 LEU A C 1
ATOM 1551 O O . LEU A 1 195 ? 6.050 -7.757 -32.931 1.00 83.50 195 LEU A O 1
ATOM 1555 N N . GLU A 1 196 ? 4.550 -8.981 -34.067 1.00 84.62 196 GLU A N 1
ATOM 1556 C CA . GLU A 1 196 ? 5.094 -8.678 -35.397 1.00 84.62 196 GLU A CA 1
ATOM 1557 C C . GLU A 1 196 ? 5.028 -7.179 -35.708 1.00 84.62 196 GLU A C 1
ATOM 1559 O O . GLU A 1 196 ? 6.033 -6.583 -36.101 1.00 84.62 196 GLU A O 1
ATOM 1564 N N . LYS A 1 197 ? 3.880 -6.535 -35.451 1.00 84.75 197 LYS A N 1
ATOM 1565 C CA . LYS A 1 197 ? 3.709 -5.087 -35.664 1.00 84.75 197 LYS A CA 1
ATOM 1566 C C . LYS A 1 197 ? 4.691 -4.253 -34.837 1.00 84.75 197 LYS A C 1
ATOM 1568 O O . LYS A 1 197 ? 5.182 -3.234 -35.316 1.00 84.75 197 LYS A O 1
ATOM 1573 N N . LEU A 1 198 ? 4.962 -4.670 -33.602 1.00 82.56 198 LEU A N 1
ATOM 1574 C CA . LEU A 1 198 ? 5.883 -3.987 -32.688 1.00 82.56 198 LEU A CA 1
ATOM 1575 C C . LEU A 1 198 ? 7.337 -4.466 -32.828 1.00 82.56 198 LEU A C 1
ATOM 1577 O O . LEU A 1 198 ? 8.210 -3.949 -32.135 1.00 82.56 198 LEU A O 1
ATOM 1581 N N . SER A 1 199 ? 7.610 -5.420 -33.729 1.00 87.75 199 SER A N 1
ATOM 1582 C CA . SER A 1 199 ? 8.926 -6.050 -33.916 1.00 87.75 199 SER A CA 1
ATOM 1583 C C . SER A 1 199 ? 9.499 -6.655 -32.627 1.00 87.75 199 SER A C 1
ATOM 1585 O O . SER A 1 199 ? 10.703 -6.583 -32.368 1.00 87.75 199 SER A O 1
ATOM 1587 N N . LEU A 1 200 ? 8.630 -7.259 -31.814 1.00 86.56 200 LEU A N 1
ATOM 1588 C CA . LEU A 1 200 ? 8.974 -7.860 -30.532 1.00 86.56 200 LEU A CA 1
ATOM 1589 C C . LEU A 1 200 ? 9.160 -9.379 -30.651 1.00 86.56 200 LEU A C 1
ATOM 1591 O O . LEU A 1 200 ? 8.371 -10.085 -31.272 1.00 86.56 200 LEU A O 1
ATOM 1595 N N . ARG A 1 201 ? 10.200 -9.894 -29.995 1.00 85.38 201 ARG A N 1
ATOM 1596 C CA . ARG A 1 201 ? 10.413 -11.317 -29.705 1.00 85.38 201 ARG A CA 1
ATOM 1597 C C . ARG A 1 201 ? 9.891 -11.666 -28.314 1.00 85.38 201 ARG A C 1
ATOM 1599 O O . ARG A 1 201 ? 9.963 -10.836 -27.409 1.00 85.38 201 ARG A O 1
ATOM 1606 N N . ARG A 1 202 ? 9.419 -12.907 -28.154 1.00 82.31 202 ARG A N 1
ATOM 1607 C CA . ARG A 1 202 ? 8.921 -13.444 -26.875 1.00 82.31 202 ARG A CA 1
ATOM 1608 C C . ARG A 1 202 ? 10.025 -13.685 -25.843 1.00 82.31 202 ARG A C 1
ATOM 1610 O O . ARG A 1 202 ? 9.749 -13.671 -24.654 1.00 82.31 202 ARG A O 1
ATOM 1617 N N . ASP A 1 203 ? 11.256 -13.898 -26.301 1.00 82.94 203 ASP A N 1
ATOM 1618 C CA . ASP A 1 203 ? 12.414 -14.146 -25.443 1.00 82.94 203 ASP A CA 1
ATOM 1619 C C . ASP A 1 203 ? 12.873 -12.848 -24.739 1.00 82.94 203 ASP A C 1
ATOM 1621 O O . ASP A 1 203 ? 13.333 -11.924 -25.423 1.00 82.94 203 ASP A O 1
ATOM 1625 N N . PRO A 1 204 ? 12.786 -12.757 -23.394 1.00 80.62 204 PRO A N 1
ATOM 1626 C CA . PRO A 1 204 ? 13.224 -11.580 -22.646 1.00 80.62 204 PRO A CA 1
ATOM 1627 C C . PRO A 1 204 ? 14.732 -11.325 -22.762 1.00 80.62 204 PRO A C 1
ATOM 1629 O O . PRO A 1 204 ? 15.160 -10.171 -22.709 1.00 80.62 204 PRO A O 1
ATOM 1632 N N . THR A 1 205 ? 15.546 -12.370 -22.961 1.00 82.19 205 THR A N 1
ATOM 1633 C CA . THR A 1 205 ? 17.018 -12.255 -22.987 1.00 82.19 205 THR A CA 1
ATOM 1634 C C . THR A 1 205 ? 17.530 -11.471 -24.197 1.00 82.19 205 THR A C 1
ATOM 1636 O O . THR A 1 205 ? 18.629 -10.913 -24.170 1.00 82.19 205 THR A O 1
ATOM 1639 N N . PHE A 1 206 ? 16.699 -11.358 -25.239 1.00 84.19 206 PHE A N 1
ATOM 1640 C CA . PHE A 1 206 ? 16.984 -10.573 -26.435 1.00 84.19 206 PHE A CA 1
ATOM 1641 C C . PHE A 1 206 ? 17.099 -9.066 -26.148 1.00 84.19 206 PHE A C 1
ATOM 1643 O O . PHE A 1 206 ? 17.791 -8.349 -26.874 1.00 84.19 206 PHE A O 1
ATOM 1650 N N . TYR A 1 207 ? 16.442 -8.569 -25.096 1.00 85.31 207 TYR A N 1
ATOM 1651 C CA . TYR A 1 207 ? 16.410 -7.144 -24.777 1.00 85.31 207 TYR A CA 1
ATOM 1652 C C . TYR A 1 207 ? 17.407 -6.796 -23.679 1.00 85.31 207 TYR A C 1
ATOM 1654 O O . TYR A 1 207 ? 17.315 -7.276 -22.549 1.00 85.31 207 TYR A O 1
ATOM 1662 N N . TYR A 1 208 ? 18.306 -5.855 -23.980 1.00 85.50 208 TYR A N 1
ATOM 1663 C CA . TYR A 1 208 ? 19.318 -5.388 -23.030 1.00 85.50 208 TYR A CA 1
ATOM 1664 C C . TYR A 1 208 ? 18.723 -4.905 -21.698 1.00 85.50 208 TYR A C 1
ATOM 1666 O O . TYR A 1 208 ? 19.327 -5.138 -20.666 1.00 85.50 208 TYR A O 1
ATOM 1674 N N . TYR A 1 209 ? 17.549 -4.265 -21.679 1.00 86.25 209 TYR A N 1
ATOM 1675 C CA . TYR A 1 209 ? 16.922 -3.790 -20.433 1.00 86.25 209 TYR A CA 1
ATOM 1676 C C . TYR A 1 209 ? 16.169 -4.864 -19.634 1.00 86.25 209 TYR A C 1
ATOM 1678 O O . TYR A 1 209 ? 15.728 -4.573 -18.525 1.00 86.25 209 TYR A O 1
ATOM 1686 N N . LEU A 1 210 ? 15.994 -6.076 -20.171 1.00 81.56 210 LEU A N 1
ATOM 1687 C CA . LEU A 1 210 ? 15.321 -7.187 -19.482 1.00 81.56 210 LEU A CA 1
ATOM 1688 C C . LEU A 1 210 ? 16.295 -8.285 -19.034 1.00 81.56 210 LEU A C 1
ATOM 1690 O O . LEU A 1 210 ? 15.922 -9.122 -18.218 1.00 81.56 210 LEU A O 1
ATOM 1694 N N . ASN A 1 211 ? 17.531 -8.263 -19.543 1.00 79.00 211 ASN A N 1
ATOM 1695 C CA . ASN A 1 211 ? 18.551 -9.288 -19.315 1.00 79.00 211 ASN A CA 1
ATOM 1696 C C . ASN A 1 211 ? 19.662 -8.866 -18.326 1.00 79.00 211 ASN A C 1
ATOM 1698 O O . ASN A 1 211 ? 20.706 -9.502 -18.266 1.00 79.00 211 ASN A O 1
ATOM 1702 N N . GLN A 1 212 ? 19.507 -7.761 -17.587 1.00 73.69 212 GLN A N 1
ATOM 1703 C CA . GLN A 1 212 ? 20.559 -7.291 -16.664 1.00 73.69 212 GLN A CA 1
ATOM 1704 C C . GLN A 1 212 ? 20.437 -7.850 -15.241 1.00 73.69 212 GLN A C 1
ATOM 1706 O O . GLN A 1 212 ? 21.417 -7.826 -14.503 1.00 73.69 212 GLN A O 1
ATOM 1711 N N . GLY A 1 213 ? 19.249 -8.314 -14.844 1.00 59.88 213 GLY A N 1
ATOM 1712 C CA . GLY A 1 213 ? 18.949 -8.723 -13.470 1.00 59.88 213 GLY A CA 1
ATOM 1713 C C . GLY A 1 213 ? 19.100 -10.217 -13.162 1.00 59.88 213 GLY A C 1
ATOM 1714 O O . GLY A 1 213 ? 18.780 -10.612 -12.049 1.00 59.88 213 GLY A O 1
ATOM 1715 N N . ASP A 1 214 ? 19.546 -11.055 -14.106 1.00 56.75 214 ASP A N 1
ATOM 1716 C CA . ASP A 1 214 ? 19.679 -12.528 -13.981 1.00 56.75 214 ASP A CA 1
ATOM 1717 C C . ASP A 1 214 ? 18.396 -13.319 -13.598 1.00 56.75 214 ASP A C 1
ATOM 1719 O O . ASP A 1 214 ? 18.442 -14.543 -13.481 1.00 56.75 214 ASP A O 1
ATOM 1723 N N . SER A 1 215 ? 17.233 -12.665 -13.471 1.00 55.81 215 SER A N 1
ATOM 1724 C CA . SER A 1 215 ? 15.940 -13.288 -13.137 1.00 55.81 215 SER A CA 1
ATOM 1725 C C . SER A 1 215 ? 14.911 -13.052 -14.248 1.00 55.81 215 SER A C 1
ATOM 1727 O O . SER A 1 215 ? 14.402 -11.943 -14.405 1.00 55.81 215 SER A O 1
ATOM 1729 N N . THR A 1 216 ? 14.562 -14.083 -15.019 1.00 52.06 216 THR A N 1
ATOM 1730 C CA . THR A 1 216 ? 13.543 -13.992 -16.088 1.00 52.06 216 THR A CA 1
ATOM 1731 C C . THR A 1 216 ? 12.162 -14.493 -15.662 1.00 52.06 216 THR A C 1
ATOM 1733 O O . THR A 1 216 ? 11.166 -14.101 -16.265 1.00 52.06 216 THR A O 1
ATOM 1736 N N . GLU A 1 217 ? 12.078 -15.285 -14.591 1.00 51.44 217 GLU A N 1
ATOM 1737 C CA . GLU A 1 217 ? 10.846 -15.923 -14.114 1.00 51.44 217 GLU A CA 1
ATOM 1738 C C . GLU A 1 217 ? 10.635 -15.654 -12.616 1.00 51.44 217 GLU A C 1
ATOM 1740 O O . GLU A 1 217 ? 11.585 -15.658 -11.834 1.00 51.44 217 GLU A O 1
ATOM 1745 N N . VAL A 1 218 ? 9.385 -15.412 -12.203 1.00 49.66 218 VAL A N 1
ATOM 1746 C CA . VAL A 1 218 ? 8.998 -15.310 -10.785 1.00 49.66 218 VAL A CA 1
ATOM 1747 C C . VAL A 1 218 ? 7.909 -16.331 -10.498 1.00 49.66 218 VAL A C 1
ATOM 1749 O O . VAL A 1 218 ? 6.907 -16.408 -11.206 1.00 49.66 218 VAL A O 1
ATOM 1752 N N . PHE A 1 219 ? 8.101 -17.104 -9.433 1.00 42.94 219 PHE A N 1
ATOM 1753 C CA . PHE A 1 219 ? 7.169 -18.141 -9.010 1.00 42.94 219 PHE A CA 1
ATOM 1754 C C . PHE A 1 219 ? 5.827 -17.521 -8.576 1.00 42.94 219 PHE A C 1
ATOM 1756 O O . PHE A 1 219 ? 5.789 -16.705 -7.658 1.00 42.94 219 PHE A O 1
ATOM 1763 N N . GLY A 1 220 ? 4.723 -17.907 -9.228 1.00 48.41 220 GLY A N 1
ATOM 1764 C CA . GLY A 1 220 ? 3.358 -17.542 -8.816 1.00 48.41 220 GLY A CA 1
ATOM 1765 C C . GLY A 1 220 ? 2.692 -16.363 -9.542 1.00 48.41 220 GLY A C 1
ATOM 1766 O O . GLY A 1 220 ? 1.567 -16.017 -9.182 1.00 48.41 220 GLY A O 1
ATOM 1767 N N . ILE A 1 221 ? 3.323 -15.765 -10.561 1.00 57.00 221 ILE A N 1
ATOM 1768 C CA . ILE A 1 221 ? 2.717 -14.704 -11.391 1.00 57.00 221 ILE A CA 1
ATOM 1769 C C . ILE A 1 221 ? 2.516 -15.232 -12.818 1.00 57.00 221 ILE A C 1
ATOM 1771 O O . ILE A 1 221 ? 3.484 -15.577 -13.486 1.00 57.00 221 ILE A O 1
ATOM 1775 N N . ASP A 1 222 ? 1.267 -15.281 -13.294 1.00 64.31 222 ASP A N 1
ATOM 1776 C CA . ASP A 1 222 ? 0.958 -15.593 -14.696 1.00 64.31 222 ASP A CA 1
ATOM 1777 C C . ASP A 1 222 ? 0.871 -14.306 -15.528 1.00 64.31 222 ASP A C 1
ATOM 1779 O O . ASP A 1 222 ? -0.174 -13.650 -15.625 1.00 64.31 222 ASP A O 1
ATOM 1783 N N . ASP A 1 223 ? 2.004 -13.952 -16.130 1.00 61.31 223 ASP A N 1
ATOM 1784 C CA . ASP A 1 223 ? 2.168 -12.764 -16.969 1.00 61.31 223 ASP A CA 1
ATOM 1785 C C . ASP A 1 223 ? 1.236 -12.777 -18.206 1.00 61.31 223 ASP A C 1
ATOM 1787 O O . ASP A 1 223 ? 0.833 -11.717 -18.695 1.00 61.31 223 ASP A O 1
ATOM 1791 N N . THR A 1 224 ? 0.804 -13.959 -18.664 1.00 60.25 224 THR A N 1
ATOM 1792 C CA . THR A 1 224 ? -0.115 -14.131 -19.808 1.00 60.25 224 THR A CA 1
ATOM 1793 C C . THR A 1 224 ? -1.517 -13.619 -19.487 1.00 60.25 224 THR A C 1
ATOM 1795 O O . THR A 1 224 ? -2.165 -12.962 -20.307 1.00 60.25 224 THR A O 1
ATOM 1798 N N . THR A 1 225 ? -1.996 -13.913 -18.279 1.00 62.22 225 THR A N 1
ATOM 1799 C CA . THR A 1 225 ? -3.337 -13.527 -17.832 1.00 62.22 225 THR A CA 1
ATOM 1800 C C . THR A 1 225 ? -3.403 -12.033 -17.507 1.00 62.22 225 THR A C 1
ATOM 1802 O O . THR A 1 225 ? -4.390 -11.376 -17.842 1.00 62.22 225 THR A O 1
ATOM 1805 N N . GLN A 1 226 ? -2.330 -11.458 -16.954 1.00 63.47 226 GLN A N 1
ATOM 1806 C CA . GLN A 1 226 ? -2.265 -10.025 -16.636 1.00 63.47 226 GLN A CA 1
ATOM 1807 C C . GLN A 1 226 ? -2.208 -9.124 -17.876 1.00 63.47 226 GLN A C 1
ATOM 1809 O O . GLN A 1 226 ? -2.782 -8.035 -17.877 1.00 63.47 226 GLN A O 1
ATOM 1814 N N . PHE A 1 227 ? -1.591 -9.579 -18.967 1.00 59.38 227 PHE A N 1
ATOM 1815 C CA . PHE A 1 227 ? -1.549 -8.791 -20.198 1.00 59.38 227 PHE A CA 1
ATOM 1816 C C . PHE A 1 227 ? -2.933 -8.552 -20.814 1.00 59.38 227 PHE A C 1
ATOM 1818 O O . PHE A 1 227 ? -3.211 -7.458 -21.307 1.00 59.38 227 PHE A O 1
ATOM 1825 N N . LYS A 1 228 ? -3.822 -9.555 -20.766 1.00 62.47 228 LYS A N 1
ATOM 1826 C CA . LYS A 1 228 ? -5.196 -9.426 -21.282 1.00 62.47 228 LYS A CA 1
ATOM 1827 C C . LYS A 1 228 ? -5.954 -8.310 -20.560 1.00 62.47 228 LYS A C 1
ATOM 1829 O O . LYS A 1 228 ? -6.570 -7.476 -21.213 1.00 62.47 228 LYS A O 1
ATOM 1834 N N . VAL A 1 229 ? -5.795 -8.236 -19.240 1.00 61.12 229 VAL A N 1
ATOM 1835 C CA . VAL A 1 229 ? -6.376 -7.192 -18.384 1.00 61.12 229 VAL A CA 1
ATOM 1836 C C . VAL A 1 229 ? -5.878 -5.796 -18.778 1.00 61.12 229 VAL A C 1
ATOM 1838 O O . VAL A 1 229 ? -6.671 -4.866 -18.924 1.00 61.12 229 VAL A O 1
ATOM 1841 N N . VAL A 1 230 ? -4.569 -5.643 -18.997 1.00 58.12 230 VAL A N 1
ATOM 1842 C CA . VAL A 1 230 ? -3.969 -4.353 -19.375 1.00 58.12 230 VAL A CA 1
ATOM 1843 C C . VAL A 1 230 ? -4.389 -3.924 -20.785 1.00 58.12 230 VAL A C 1
ATOM 1845 O O . VAL A 1 230 ? -4.670 -2.748 -21.023 1.00 58.12 230 VAL A O 1
ATOM 1848 N N . ARG A 1 231 ? -4.471 -4.870 -21.726 1.00 57.97 231 ARG A N 1
ATOM 1849 C CA . ARG A 1 231 ? -4.889 -4.613 -23.110 1.00 57.97 231 ARG A CA 1
ATOM 1850 C C . ARG A 1 231 ? -6.336 -4.130 -23.192 1.00 57.97 231 ARG A C 1
ATOM 1852 O O . ARG A 1 231 ? -6.610 -3.176 -23.920 1.00 57.97 231 ARG A O 1
ATOM 1859 N N . ASP A 1 232 ? -7.235 -4.747 -22.431 1.00 57.22 232 ASP A N 1
ATOM 1860 C CA . ASP A 1 232 ? -8.647 -4.360 -22.406 1.00 57.22 232 ASP A CA 1
ATOM 1861 C C . ASP A 1 232 ? -8.821 -2.929 -21.853 1.00 57.22 232 ASP A C 1
ATOM 1863 O O . ASP A 1 232 ? -9.672 -2.173 -22.331 1.00 57.22 232 ASP A O 1
ATOM 1867 N N . ALA A 1 233 ? -7.937 -2.500 -20.942 1.00 54.56 233 ALA A N 1
ATOM 1868 C CA . ALA A 1 233 ? -7.917 -1.146 -20.384 1.00 54.56 233 ALA A CA 1
ATOM 1869 C C . ALA A 1 233 ? -7.371 -0.057 -21.339 1.00 54.56 233 ALA A C 1
ATOM 1871 O O . ALA A 1 233 ? -7.679 1.123 -21.160 1.00 54.56 233 ALA A O 1
ATOM 1872 N N . LEU A 1 234 ? -6.577 -0.416 -22.358 1.00 53.38 234 LEU A N 1
ATOM 1873 C CA . LEU A 1 234 ? -5.822 0.532 -23.202 1.00 53.38 234 LEU A CA 1
ATOM 1874 C C . LEU A 1 234 ? -6.486 0.888 -24.550 1.00 53.38 234 LEU A C 1
ATOM 1876 O O . LEU A 1 234 ? -5.943 1.694 -25.305 1.00 53.38 234 LEU A O 1
ATOM 1880 N N . SER A 1 235 ? -7.664 0.347 -24.864 1.00 49.91 235 SER A N 1
ATOM 1881 C CA . SER A 1 235 ? -8.300 0.415 -26.198 1.00 49.91 235 SER A CA 1
ATOM 1882 C C . SER A 1 235 ? -8.871 1.784 -26.649 1.00 49.91 235 SER A C 1
ATOM 1884 O O . SER A 1 235 ? -9.610 1.835 -27.630 1.00 49.91 235 SER A O 1
ATOM 1886 N N . ILE A 1 236 ? -8.554 2.908 -25.988 1.00 48.50 236 ILE A N 1
ATOM 1887 C CA . ILE A 1 236 ? -9.337 4.163 -26.110 1.00 48.50 236 ILE A CA 1
ATOM 1888 C C . ILE A 1 236 ? -8.609 5.373 -26.752 1.00 48.50 236 ILE A C 1
ATOM 1890 O O . ILE A 1 236 ? -9.232 6.426 -26.859 1.00 48.50 236 ILE A O 1
ATOM 1894 N N . ILE A 1 237 ? -7.333 5.339 -27.182 1.00 39.84 237 ILE A N 1
ATOM 1895 C CA . ILE A 1 237 ? -6.629 6.617 -27.493 1.00 39.84 237 ILE A CA 1
ATOM 1896 C C . ILE A 1 237 ? -5.680 6.588 -28.711 1.00 39.84 237 ILE A C 1
ATOM 1898 O O . ILE A 1 237 ? -4.885 5.668 -28.869 1.00 39.84 237 ILE A O 1
ATOM 1902 N N . ASP A 1 238 ? -5.756 7.659 -29.519 1.00 35.56 238 ASP A N 1
ATOM 1903 C CA . ASP A 1 238 ? -5.039 7.928 -30.780 1.00 35.56 238 ASP A CA 1
ATOM 1904 C C . ASP A 1 238 ? -4.097 9.162 -30.651 1.00 35.56 238 ASP A C 1
ATOM 1906 O O . ASP A 1 238 ? -4.380 10.061 -29.850 1.00 35.56 238 ASP A O 1
ATOM 1910 N N . PHE A 1 239 ? -2.985 9.231 -31.408 1.00 37.62 239 PHE A N 1
ATOM 1911 C CA . PHE A 1 239 ? -1.890 10.219 -31.220 1.00 37.62 239 PHE A CA 1
ATOM 1912 C C . PHE A 1 239 ? -1.358 10.863 -32.522 1.00 37.62 239 PHE A C 1
ATOM 1914 O O . PHE A 1 239 ? -1.248 10.199 -33.547 1.00 37.62 239 PHE A O 1
ATOM 1921 N N . SER A 1 240 ? -0.895 12.126 -32.451 1.00 34.66 240 SER A N 1
ATOM 1922 C CA . SER A 1 240 ? 0.032 12.748 -33.428 1.00 34.66 240 SER A CA 1
ATOM 1923 C C . SER A 1 240 ? 0.634 14.066 -32.909 1.00 34.66 240 SER A C 1
ATOM 1925 O O . SER A 1 240 ? -0.134 14.945 -32.532 1.00 34.66 240 SER A O 1
ATOM 1927 N N . LEU A 1 241 ? 1.963 14.253 -33.004 1.00 33.81 241 LEU A N 1
ATOM 1928 C CA . LEU A 1 241 ? 2.666 15.556 -32.982 1.00 33.81 241 LEU A CA 1
ATOM 1929 C C . LEU A 1 241 ? 4.019 15.478 -33.739 1.00 33.81 241 LEU A C 1
ATOM 1931 O O . LEU A 1 241 ? 4.641 14.419 -33.785 1.00 33.81 241 LEU A O 1
ATOM 1935 N N . LYS A 1 242 ? 4.465 16.611 -34.306 1.00 39.38 242 LYS A N 1
ATOM 1936 C CA . LYS A 1 242 ? 5.739 16.852 -35.026 1.00 39.38 242 LYS A CA 1
ATOM 1937 C C . LYS A 1 242 ? 6.353 18.166 -34.539 1.00 39.38 242 LYS A C 1
ATOM 1939 O O . LYS A 1 242 ? 5.586 19.118 -34.513 1.00 39.38 242 LYS A O 1
ATOM 1944 N N . GLU A 1 243 ? 7.676 18.240 -34.338 1.00 40.41 243 GLU A N 1
ATOM 1945 C CA . GLU A 1 243 ? 8.503 19.468 -34.452 1.00 40.41 243 GLU A CA 1
ATOM 1946 C C . GLU A 1 243 ? 9.972 19.124 -34.812 1.00 40.41 243 GLU A C 1
ATOM 1948 O O . GLU A 1 243 ? 10.398 17.982 -34.639 1.00 40.41 243 GLU A O 1
ATOM 1953 N N . GLU A 1 244 ? 10.700 20.096 -35.381 1.00 39.09 244 GLU A N 1
ATOM 1954 C CA . GLU A 1 244 ? 12.056 20.000 -35.965 1.00 39.09 244 GLU A CA 1
ATOM 1955 C C . GLU A 1 244 ? 13.199 20.249 -34.957 1.00 39.09 244 GLU A C 1
ATOM 1957 O O . GLU A 1 244 ? 13.051 21.007 -34.001 1.00 39.09 244 GLU A O 1
ATOM 1962 N N . GLU A 1 245 ? 14.374 19.655 -35.218 1.00 48.47 245 GLU A N 1
ATOM 1963 C CA . GLU A 1 245 ? 15.558 19.658 -34.341 1.00 48.47 245 GLU A CA 1
ATOM 1964 C C . GLU A 1 245 ? 16.839 20.159 -35.037 1.00 48.47 245 GLU A C 1
ATOM 1966 O O . GLU A 1 245 ? 17.025 20.014 -36.246 1.00 48.47 245 GLU A O 1
ATOM 1971 N N . VAL A 1 246 ? 17.778 20.668 -34.230 1.00 50.38 246 VAL A N 1
ATOM 1972 C CA . VAL A 1 246 ? 19.186 20.907 -34.594 1.00 50.38 246 VAL A CA 1
ATOM 1973 C C . VAL A 1 246 ? 20.060 19.881 -33.868 1.00 50.38 246 VAL A C 1
ATOM 1975 O O . VAL A 1 246 ? 19.943 19.715 -32.656 1.00 50.38 246 VAL A O 1
ATOM 1978 N N . THR A 1 247 ? 20.960 19.210 -34.591 1.00 49.47 247 THR A N 1
ATOM 1979 C CA . THR A 1 247 ? 21.754 18.078 -34.079 1.00 49.47 247 THR A CA 1
ATOM 1980 C C . THR A 1 247 ? 23.215 18.430 -33.791 1.00 49.47 247 THR A C 1
ATOM 1982 O O . THR A 1 247 ? 23.885 19.040 -34.626 1.00 49.47 247 THR A O 1
ATOM 1985 N N . THR A 1 248 ? 23.751 17.933 -32.673 1.00 56.81 248 THR A N 1
ATOM 1986 C CA . THR A 1 248 ? 25.193 17.862 -32.377 1.00 56.81 248 THR A CA 1
ATOM 1987 C C . THR A 1 248 ? 25.617 16.406 -32.118 1.00 56.81 248 THR A C 1
ATOM 1989 O O . THR A 1 248 ? 24.850 15.641 -31.532 1.00 56.81 248 THR A O 1
ATOM 1992 N N . PRO A 1 249 ? 26.812 15.973 -32.563 1.00 67.38 249 PRO A N 1
ATOM 1993 C CA . PRO A 1 249 ? 27.258 14.592 -32.383 1.00 67.38 249 PRO A CA 1
ATOM 1994 C C . PRO A 1 249 ? 27.721 14.316 -30.941 1.00 67.38 249 PRO A C 1
ATOM 1996 O O . PRO A 1 249 ? 28.437 15.119 -30.345 1.00 67.38 249 PRO A O 1
ATOM 1999 N N . LEU A 1 250 ? 27.341 13.151 -30.403 1.00 75.50 250 LEU A N 1
ATOM 2000 C CA . LEU A 1 250 ? 27.690 12.672 -29.057 1.00 75.50 250 LEU A CA 1
ATOM 2001 C C . LEU A 1 250 ? 28.771 11.577 -29.113 1.00 75.50 250 LEU A C 1
ATOM 2003 O O . LEU A 1 250 ? 28.845 10.821 -30.084 1.00 75.50 250 LEU A O 1
ATOM 2007 N N . ASN A 1 251 ? 29.586 11.452 -28.060 1.00 78.81 251 ASN A N 1
ATOM 2008 C CA . ASN A 1 251 ? 30.501 10.312 -27.894 1.00 78.81 251 ASN A CA 1
ATOM 2009 C C . ASN A 1 251 ? 29.761 9.052 -27.382 1.00 78.81 251 ASN A C 1
ATOM 2011 O O . ASN A 1 251 ? 28.580 9.117 -27.051 1.00 78.81 251 ASN A O 1
ATOM 2015 N N . ARG A 1 252 ? 30.432 7.890 -27.309 1.00 80.19 252 ARG A N 1
ATOM 2016 C CA . ARG A 1 252 ? 29.789 6.612 -26.930 1.00 80.19 252 ARG A CA 1
ATOM 2017 C C . ARG A 1 252 ? 29.101 6.665 -25.561 1.00 80.19 252 ARG A C 1
ATOM 2019 O O . ARG A 1 252 ? 27.957 6.236 -25.451 1.00 80.19 252 ARG A O 1
ATOM 2026 N N . ASP A 1 253 ? 29.777 7.184 -24.541 1.00 73.94 253 ASP A N 1
ATOM 2027 C CA . ASP A 1 253 ? 29.240 7.213 -23.176 1.00 73.94 253 ASP A CA 1
ATOM 2028 C C . ASP A 1 253 ? 28.092 8.219 -23.055 1.00 73.94 253 ASP A C 1
ATOM 2030 O O . ASP A 1 253 ? 27.068 7.933 -22.437 1.00 73.94 253 ASP A O 1
ATOM 2034 N N . GLN A 1 254 ? 28.207 9.363 -23.732 1.00 67.38 254 GLN A N 1
ATOM 2035 C CA . GLN A 1 254 ? 27.136 10.349 -23.854 1.00 67.38 254 GLN A CA 1
ATOM 2036 C C . GLN A 1 254 ? 25.939 9.797 -24.629 1.00 67.38 254 GLN A C 1
ATOM 2038 O O . GLN A 1 254 ? 24.807 10.090 -24.265 1.00 67.38 254 GLN A O 1
ATOM 2043 N N . ALA A 1 255 ? 26.160 8.982 -25.662 1.00 72.00 255 ALA A N 1
ATOM 2044 C CA . ALA A 1 255 ? 25.093 8.346 -26.427 1.00 72.00 255 ALA A CA 1
ATOM 2045 C C . ALA A 1 255 ? 24.360 7.278 -25.600 1.00 72.00 255 ALA A C 1
ATOM 2047 O O . ALA A 1 255 ? 23.134 7.210 -25.648 1.00 72.00 255 ALA A O 1
ATOM 2048 N N . ILE A 1 256 ? 25.084 6.482 -24.802 1.00 76.00 256 ILE A N 1
ATOM 2049 C CA . ILE A 1 256 ? 24.483 5.528 -23.853 1.00 76.00 256 ILE A CA 1
ATOM 2050 C C . ILE A 1 256 ? 23.680 6.283 -22.792 1.00 76.00 256 ILE A C 1
ATOM 2052 O O . ILE A 1 256 ? 22.514 5.963 -22.567 1.00 76.00 256 ILE A O 1
ATOM 2056 N N . TYR A 1 257 ? 24.268 7.324 -22.200 1.00 71.94 257 TYR A N 1
ATOM 2057 C CA . TYR A 1 257 ? 23.590 8.162 -21.217 1.00 71.94 257 TYR A CA 1
ATOM 2058 C C . TYR A 1 257 ? 22.334 8.822 -21.800 1.00 71.94 257 TYR A C 1
ATOM 2060 O O . TYR A 1 257 ? 21.282 8.790 -21.170 1.00 71.94 257 TYR A O 1
ATOM 2068 N N . ALA A 1 258 ? 22.415 9.375 -23.013 1.00 70.31 258 ALA A N 1
ATOM 2069 C CA . ALA A 1 258 ? 21.286 10.001 -23.696 1.00 70.31 258 ALA A CA 1
ATOM 2070 C C . ALA A 1 258 ? 20.181 8.986 -24.020 1.00 70.31 258 ALA A C 1
ATOM 2072 O O . ALA A 1 258 ? 19.009 9.272 -23.782 1.00 70.31 258 ALA A O 1
ATOM 2073 N N . ARG A 1 259 ? 20.541 7.785 -24.492 1.00 81.69 259 ARG A N 1
ATOM 2074 C CA . ARG A 1 259 ? 19.600 6.676 -24.713 1.00 81.69 259 ARG A CA 1
ATOM 2075 C C . ARG A 1 259 ? 18.876 6.305 -23.421 1.00 81.69 259 ARG A C 1
ATOM 2077 O O . ARG A 1 259 ? 17.652 6.207 -23.415 1.00 81.69 259 ARG A O 1
ATOM 2084 N N . ASP A 1 260 ? 19.617 6.120 -22.333 1.00 81.81 260 ASP A N 1
ATOM 2085 C CA . ASP A 1 260 ? 19.045 5.718 -21.048 1.00 81.81 260 ASP A CA 1
ATOM 2086 C C . ASP A 1 260 ? 18.197 6.842 -20.440 1.00 81.81 260 ASP A C 1
ATOM 2088 O O . ASP A 1 260 ? 17.119 6.588 -19.907 1.00 81.81 260 ASP A O 1
ATOM 2092 N N . ALA A 1 261 ? 18.633 8.098 -20.560 1.00 72.56 261 ALA A N 1
ATOM 2093 C CA . ALA A 1 261 ? 17.856 9.264 -20.149 1.00 72.56 261 ALA A CA 1
ATOM 2094 C C . ALA A 1 261 ? 16.549 9.382 -20.945 1.00 72.56 261 ALA A C 1
ATOM 2096 O O . ALA A 1 261 ? 15.499 9.645 -20.357 1.00 72.56 261 ALA A O 1
ATOM 2097 N N . LEU A 1 262 ? 16.591 9.129 -22.257 1.00 77.12 262 LEU A N 1
ATOM 2098 C CA . LEU A 1 262 ? 15.409 9.107 -23.113 1.00 77.12 262 LEU A CA 1
ATOM 2099 C C . LEU A 1 262 ? 14.449 7.983 -22.707 1.00 77.12 262 LEU A C 1
ATOM 2101 O O . LEU A 1 262 ? 13.260 8.243 -22.536 1.00 77.12 262 LEU A O 1
ATOM 2105 N N . ALA A 1 263 ? 14.950 6.764 -22.487 1.00 79.69 263 ALA A N 1
ATOM 2106 C CA . ALA A 1 263 ? 14.135 5.633 -22.042 1.00 79.69 263 ALA A CA 1
ATOM 2107 C C . ALA A 1 263 ? 13.433 5.927 -20.703 1.00 79.69 263 ALA A C 1
ATOM 2109 O O . ALA A 1 263 ? 12.220 5.738 -20.583 1.00 79.69 263 ALA A O 1
ATOM 2110 N N . LYS A 1 264 ? 14.170 6.482 -19.728 1.00 78.94 264 LYS A N 1
ATOM 2111 C CA . LYS A 1 264 ? 13.617 6.943 -18.442 1.00 78.94 264 LYS A CA 1
ATOM 2112 C C . LYS A 1 264 ? 12.535 8.001 -18.641 1.00 78.94 264 LYS A C 1
ATOM 2114 O O . LYS A 1 264 ? 11.463 7.883 -18.059 1.00 78.94 264 LYS A O 1
ATOM 2119 N N . ALA A 1 265 ? 12.800 9.015 -19.465 1.00 73.00 265 ALA A N 1
ATOM 2120 C CA . ALA A 1 265 ? 11.880 10.127 -19.693 1.00 73.00 265 ALA A CA 1
ATOM 2121 C C . ALA A 1 265 ? 10.597 9.694 -20.416 1.00 73.00 265 ALA A C 1
ATOM 2123 O O . ALA A 1 265 ? 9.515 10.160 -20.062 1.00 73.00 265 ALA A O 1
ATOM 2124 N N . ILE A 1 266 ? 10.696 8.801 -21.407 1.00 81.94 266 ILE A N 1
ATOM 2125 C CA . ILE A 1 266 ? 9.533 8.236 -22.105 1.00 81.94 266 ILE A CA 1
ATOM 2126 C C . ILE A 1 266 ? 8.665 7.465 -21.114 1.00 81.94 266 ILE A C 1
ATOM 2128 O O . ILE A 1 266 ? 7.463 7.711 -21.049 1.00 81.94 266 ILE A O 1
ATOM 2132 N N . TYR A 1 267 ? 9.266 6.578 -20.317 1.00 83.81 267 TYR A N 1
ATOM 2133 C CA . TYR A 1 267 ? 8.519 5.767 -19.358 1.00 83.81 267 TYR A CA 1
ATOM 2134 C C . TYR A 1 267 ? 7.892 6.621 -18.246 1.00 83.81 267 TYR A C 1
ATOM 2136 O O . TYR A 1 267 ? 6.720 6.453 -17.924 1.00 83.81 267 TYR A O 1
ATOM 2144 N N . GLU A 1 268 ? 8.627 7.602 -17.717 1.00 81.19 268 GLU A N 1
ATOM 2145 C CA . GLU A 1 268 ? 8.131 8.560 -16.720 1.00 81.19 268 GLU A CA 1
ATOM 2146 C C . GLU A 1 268 ? 6.938 9.370 -17.248 1.00 81.19 268 GLU A C 1
ATOM 2148 O O . GLU A 1 268 ? 5.916 9.494 -16.569 1.00 81.19 268 GLU A O 1
ATOM 2153 N N . ARG A 1 269 ? 7.026 9.883 -18.483 1.00 82.50 269 ARG A N 1
ATOM 2154 C CA . ARG A 1 269 ? 5.928 10.626 -19.123 1.00 82.50 269 ARG A CA 1
ATOM 2155 C C . ARG A 1 269 ? 4.734 9.732 -19.435 1.00 82.50 269 ARG A C 1
ATOM 2157 O O . ARG A 1 269 ? 3.606 10.167 -19.225 1.00 82.50 269 ARG A O 1
ATOM 2164 N N . LEU A 1 270 ? 4.970 8.505 -19.901 1.00 83.00 270 LEU A N 1
ATOM 2165 C CA . LEU A 1 270 ? 3.919 7.519 -20.150 1.00 83.00 270 LEU A CA 1
ATOM 2166 C C . LEU A 1 270 ? 3.171 7.185 -18.859 1.00 83.00 270 LEU A C 1
ATOM 2168 O O . LEU A 1 270 ? 1.944 7.211 -18.839 1.00 83.00 270 LEU A O 1
ATOM 2172 N N . PHE A 1 271 ? 3.902 6.926 -17.775 1.00 81.69 271 PHE A N 1
ATOM 2173 C CA . PHE A 1 271 ? 3.316 6.617 -16.477 1.00 81.69 271 PHE A CA 1
ATOM 2174 C C . PHE A 1 271 ? 2.525 7.807 -15.920 1.00 81.69 271 PHE A C 1
ATOM 2176 O O . PHE A 1 271 ? 1.383 7.651 -15.495 1.00 81.69 271 PHE A O 1
ATOM 2183 N N . LYS A 1 272 ? 3.088 9.022 -15.982 1.00 79.88 272 LYS A N 1
ATOM 2184 C CA . LYS A 1 272 ? 2.381 10.243 -15.572 1.00 79.88 272 LYS A CA 1
ATOM 2185 C C . LYS A 1 272 ? 1.095 10.444 -16.376 1.00 79.88 272 LYS A C 1
ATOM 2187 O O . LYS A 1 272 ? 0.044 10.702 -15.797 1.00 79.88 272 LYS A O 1
ATOM 2192 N N . TRP A 1 273 ? 1.169 10.284 -17.695 1.00 82.50 273 TRP A N 1
ATOM 2193 C CA . TRP A 1 273 ? 0.008 10.364 -18.577 1.00 82.50 273 TRP A CA 1
ATOM 2194 C C . TRP A 1 273 ? -1.040 9.300 -18.240 1.00 82.50 273 TRP A C 1
ATOM 2196 O O . TRP A 1 273 ? -2.229 9.608 -18.214 1.00 82.50 273 TRP A O 1
ATOM 2206 N N . LEU A 1 274 ? -0.614 8.072 -17.932 1.00 77.38 274 LEU A N 1
ATOM 2207 C CA . LEU A 1 274 ? -1.507 6.989 -17.530 1.00 77.38 274 LEU A CA 1
ATOM 2208 C C . LEU A 1 274 ? -2.283 7.388 -16.268 1.00 77.38 274 LEU A C 1
ATOM 2210 O O . LEU A 1 274 ? -3.513 7.385 -16.291 1.00 77.38 274 LEU A O 1
ATOM 2214 N N . VAL A 1 275 ? -1.579 7.832 -15.219 1.00 74.94 275 VAL A N 1
ATOM 2215 C CA . VAL A 1 275 ? -2.176 8.340 -13.966 1.00 74.94 275 VAL A CA 1
ATOM 2216 C C . VAL A 1 275 ? -3.147 9.491 -14.235 1.00 74.94 275 VAL A C 1
ATOM 2218 O O . VAL A 1 275 ? -4.259 9.508 -13.707 1.00 74.94 275 VAL A O 1
ATOM 2221 N N . GLU A 1 276 ? -2.785 10.443 -15.095 1.00 79.69 276 GLU A N 1
ATOM 2222 C CA . GLU A 1 276 ? -3.679 11.538 -15.489 1.00 79.69 276 GLU A CA 1
ATOM 2223 C C . GLU A 1 276 ? -4.942 11.037 -16.205 1.00 79.69 276 GLU A C 1
ATOM 2225 O O . GLU A 1 276 ? -6.033 11.556 -15.954 1.00 79.69 276 GLU A O 1
ATOM 2230 N N . LYS A 1 277 ? -4.828 10.028 -17.073 1.00 76.94 277 LYS A N 1
ATOM 2231 C CA . LYS A 1 277 ? -5.969 9.433 -17.783 1.00 76.94 277 LYS A CA 1
ATOM 2232 C C . LYS A 1 277 ? -6.904 8.679 -16.855 1.00 76.94 277 LYS A C 1
ATOM 2234 O O . LYS A 1 277 ? -8.120 8.846 -16.957 1.00 76.94 277 LYS A O 1
ATOM 2239 N N . ILE A 1 278 ? -6.353 7.930 -15.912 1.00 71.44 278 ILE A N 1
ATOM 2240 C CA . ILE A 1 278 ? -7.131 7.265 -14.867 1.00 71.44 278 ILE A CA 1
ATOM 2241 C C . ILE A 1 278 ? -7.875 8.299 -14.038 1.00 71.44 278 ILE A C 1
ATOM 2243 O O . ILE A 1 278 ? -9.094 8.228 -13.914 1.00 71.44 278 ILE A O 1
ATOM 2247 N N . ASN A 1 279 ? -7.171 9.329 -13.576 1.00 74.81 279 ASN A N 1
ATOM 2248 C CA . ASN A 1 279 ? -7.772 10.425 -12.830 1.00 74.81 279 ASN A CA 1
ATOM 2249 C C . ASN A 1 279 ? -8.884 11.130 -13.614 1.00 74.81 279 ASN A C 1
ATOM 2251 O O . ASN A 1 279 ? -9.898 11.505 -13.038 1.00 74.81 279 ASN A O 1
ATOM 2255 N N . GLN A 1 280 ? -8.742 11.291 -14.932 1.00 78.19 280 GLN A N 1
ATOM 2256 C CA . GLN A 1 280 ? -9.819 11.811 -15.780 1.00 78.19 280 GLN A CA 1
ATOM 2257 C C . GLN A 1 280 ? -11.035 10.876 -15.811 1.00 78.19 280 GLN A C 1
ATOM 2259 O O . GLN A 1 280 ? -12.160 11.372 -15.799 1.00 78.19 280 GLN A O 1
ATOM 2264 N N . SER A 1 281 ? -10.825 9.557 -15.821 1.00 71.19 281 SER A N 1
ATOM 2265 C CA . SER A 1 281 ? -11.903 8.558 -15.797 1.00 71.19 281 SER A CA 1
ATOM 2266 C C . SER A 1 281 ? -12.604 8.440 -14.438 1.00 71.19 281 SER A C 1
ATOM 2268 O O . SER A 1 281 ? -13.791 8.126 -14.397 1.00 71.19 281 SER A O 1
ATOM 2270 N N . LEU A 1 282 ? -11.890 8.745 -13.349 1.00 67.75 282 LEU A N 1
ATOM 2271 C CA . LEU A 1 282 ? -12.387 8.710 -11.970 1.00 67.75 282 LEU A CA 1
ATOM 2272 C C . LEU A 1 282 ? -13.050 10.022 -11.530 1.00 67.75 282 LEU A C 1
ATOM 2274 O O . LEU A 1 282 ? -13.573 10.109 -10.416 1.00 67.75 282 LEU A O 1
ATOM 2278 N N . LYS A 1 283 ? -13.047 11.062 -12.378 1.00 67.75 283 LYS A N 1
ATOM 2279 C CA . LYS A 1 283 ? -13.681 12.339 -12.042 1.00 67.75 283 LYS A CA 1
ATOM 2280 C C . LYS A 1 283 ? -15.185 12.150 -11.816 1.00 67.75 283 LYS A C 1
ATOM 2282 O O . LYS A 1 283 ? -15.864 11.580 -12.672 1.00 67.75 283 LYS A O 1
ATOM 2287 N N . PRO A 1 284 ? -15.730 12.708 -10.723 1.00 64.38 284 PRO A N 1
ATOM 2288 C CA . PRO A 1 284 ? -17.150 12.612 -10.436 1.00 64.38 284 PRO A CA 1
ATOM 2289 C C . PRO A 1 284 ? -17.977 13.296 -11.529 1.00 64.38 284 PRO A C 1
ATOM 2291 O O . PRO A 1 284 ? -17.647 14.402 -11.974 1.00 64.38 284 PRO A O 1
ATOM 2294 N N . GLN A 1 285 ? -19.083 12.668 -11.941 1.00 60.91 285 GLN A N 1
ATOM 2295 C CA . GLN A 1 285 ? -20.059 13.331 -12.806 1.00 60.91 285 GLN A CA 1
ATOM 2296 C C . GLN A 1 285 ? -20.605 14.572 -12.086 1.00 60.91 285 GLN A C 1
ATOM 2298 O O . GLN A 1 285 ? -20.833 14.562 -10.876 1.00 60.91 285 GLN A O 1
ATOM 2303 N N . LYS A 1 286 ? -20.774 15.678 -12.823 1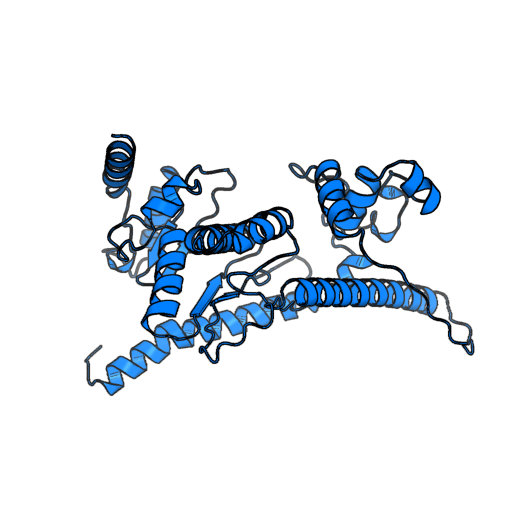.00 55.28 286 LYS A N 1
ATOM 2304 C CA . LYS A 1 286 ? -21.273 16.946 -12.273 1.00 55.28 286 LYS A CA 1
ATOM 2305 C C . LYS A 1 286 ? -22.722 16.781 -11.798 1.00 55.28 286 LYS A C 1
ATOM 2307 O O . LYS A 1 286 ? -23.654 17.015 -12.562 1.00 55.28 286 LYS A O 1
ATOM 2312 N N . THR A 1 287 ? -22.915 16.407 -10.540 1.00 50.28 287 THR A N 1
ATOM 2313 C CA . THR A 1 287 ? -24.199 16.520 -9.849 1.00 50.28 287 THR A CA 1
ATOM 2314 C C . THR A 1 287 ? -24.441 17.977 -9.458 1.00 50.28 287 THR A C 1
ATOM 2316 O O . THR A 1 287 ? -23.527 18.703 -9.075 1.00 50.28 287 THR A O 1
ATOM 2319 N N . ARG A 1 288 ? -25.687 18.431 -9.617 1.00 49.09 288 ARG A N 1
ATOM 2320 C CA . ARG A 1 288 ? -26.138 19.808 -9.353 1.00 49.09 288 ARG A CA 1
ATOM 2321 C C . ARG A 1 288 ? -26.310 20.131 -7.853 1.00 49.09 288 ARG A C 1
ATOM 2323 O O . ARG A 1 288 ? -26.843 21.193 -7.547 1.00 49.09 288 ARG A O 1
ATOM 2330 N N . SER A 1 289 ? -25.894 19.256 -6.931 1.00 52.06 289 SER A N 1
ATOM 2331 C CA . SER A 1 289 ? -26.032 19.484 -5.486 1.00 52.06 289 SER A CA 1
ATOM 2332 C C . SER A 1 289 ? -24.798 20.169 -4.889 1.00 52.06 289 SER A C 1
ATOM 2334 O O . SER A 1 289 ? -23.655 19.798 -5.146 1.00 52.06 289 SER A O 1
ATOM 2336 N N . SER A 1 290 ? -25.053 21.191 -4.070 1.00 52.62 290 SER A N 1
ATOM 2337 C CA . SER A 1 290 ? -24.077 21.916 -3.247 1.00 52.62 290 SER A CA 1
ATOM 2338 C C . SER A 1 290 ? -23.780 21.158 -1.942 1.00 52.62 290 SER A C 1
ATOM 2340 O O . SER A 1 290 ? -23.688 21.764 -0.875 1.00 52.62 290 SER A O 1
ATOM 2342 N N . GLU A 1 291 ? -23.703 19.829 -2.002 1.00 59.31 291 GLU A N 1
ATOM 2343 C CA . GLU A 1 291 ? -23.401 19.000 -0.834 1.00 59.31 291 GLU A CA 1
ATOM 2344 C C . GLU A 1 291 ? -21.891 18.954 -0.605 1.00 59.31 291 GLU A C 1
ATOM 2346 O O . GLU A 1 291 ? -21.097 18.811 -1.542 1.00 59.31 291 GLU A O 1
ATOM 2351 N N . ARG A 1 292 ? -21.498 19.113 0.661 1.00 62.19 292 ARG A N 1
ATOM 2352 C CA . ARG A 1 292 ? -20.109 19.012 1.100 1.00 62.19 292 ARG A CA 1
ATOM 2353 C C . ARG A 1 292 ? -19.638 17.583 0.847 1.00 62.19 292 ARG A C 1
ATOM 2355 O O . ARG A 1 292 ? -20.217 16.640 1.369 1.00 62.19 292 ARG A O 1
ATOM 2362 N N . ARG A 1 293 ? -18.607 17.436 0.017 1.00 70.31 293 ARG A N 1
ATOM 2363 C CA . ARG A 1 293 ? -17.982 16.143 -0.267 1.00 70.31 293 ARG A CA 1
ATOM 2364 C C . ARG A 1 293 ? -16.888 15.907 0.763 1.00 70.31 293 ARG A C 1
ATOM 2366 O O . ARG A 1 293 ? -16.070 16.801 0.963 1.00 70.31 293 ARG A O 1
ATOM 2373 N N . THR A 1 294 ? -16.899 14.739 1.382 1.00 75.50 294 THR A N 1
ATOM 2374 C CA . THR A 1 294 ? -15.816 14.235 2.226 1.00 75.50 294 THR A CA 1
ATOM 2375 C C . THR A 1 294 ? -14.927 13.293 1.419 1.00 75.50 294 THR A C 1
ATOM 2377 O O . THR A 1 294 ? -15.366 12.697 0.428 1.00 75.50 294 THR A O 1
ATOM 2380 N N . LEU A 1 295 ? -13.658 13.205 1.804 1.00 81.25 295 LEU A N 1
ATOM 2381 C CA . LEU A 1 295 ? -12.659 12.338 1.190 1.00 81.25 295 LEU A CA 1
ATOM 2382 C C . LEU A 1 295 ? -12.232 11.247 2.174 1.00 81.25 295 LEU A C 1
ATOM 2384 O O . LEU A 1 295 ? -11.870 11.542 3.310 1.00 81.25 295 LEU A O 1
ATOM 2388 N N . MET A 1 296 ? -12.187 10.004 1.697 1.00 83.69 296 MET A N 1
ATOM 2389 C CA . MET A 1 296 ? -11.481 8.914 2.366 1.00 83.69 296 MET A CA 1
ATOM 2390 C C . MET A 1 296 ? -10.167 8.659 1.627 1.00 83.69 296 MET A C 1
ATOM 2392 O O . MET A 1 296 ? -10.165 8.170 0.496 1.00 83.69 296 MET A O 1
ATOM 2396 N N . GLY A 1 297 ? -9.057 9.055 2.240 1.00 83.94 297 GLY A N 1
ATOM 2397 C CA . GLY A 1 297 ? -7.709 8.809 1.749 1.00 83.94 297 GLY A CA 1
ATOM 2398 C C . GLY A 1 297 ? -7.212 7.422 2.145 1.00 83.94 297 GLY A C 1
ATOM 2399 O O . GLY A 1 297 ? -7.449 6.956 3.258 1.00 83.94 297 GLY A O 1
ATOM 2400 N N . LEU A 1 298 ? -6.488 6.781 1.237 1.00 85.69 298 LEU A N 1
ATOM 2401 C CA . LEU A 1 298 ? -5.722 5.573 1.504 1.00 85.69 298 LEU A CA 1
ATOM 2402 C C . LEU A 1 298 ? -4.281 5.856 1.095 1.00 85.69 298 LEU A C 1
ATOM 2404 O O . LEU A 1 298 ? -4.042 6.301 -0.028 1.00 85.69 298 LEU A O 1
ATOM 2408 N N . LEU A 1 299 ? -3.336 5.663 2.012 1.00 84.00 299 LEU A N 1
ATOM 2409 C CA . LEU A 1 299 ? -1.923 5.891 1.730 1.00 84.00 299 LEU A CA 1
ATOM 2410 C C . LEU A 1 299 ? -1.168 4.559 1.692 1.00 84.00 299 LEU A C 1
ATOM 2412 O O . LEU A 1 299 ? -0.797 4.028 2.738 1.00 84.00 299 LEU A O 1
ATOM 2416 N N . ASP A 1 300 ? -0.937 4.055 0.474 1.00 80.88 300 ASP A N 1
ATOM 2417 C CA . ASP A 1 300 ? -0.014 2.949 0.179 1.00 80.88 300 ASP A CA 1
ATOM 2418 C C . ASP A 1 300 ? 1.319 3.520 -0.322 1.00 80.88 300 ASP A C 1
ATOM 2420 O O . ASP A 1 300 ? 1.415 4.067 -1.423 1.00 80.88 300 ASP A O 1
ATOM 2424 N N . ILE A 1 301 ? 2.354 3.433 0.509 1.00 77.25 301 ILE A N 1
ATOM 2425 C CA . ILE A 1 301 ? 3.713 3.859 0.163 1.00 77.25 301 ILE A CA 1
ATOM 2426 C C . ILE A 1 301 ? 4.649 2.665 0.020 1.00 77.25 301 ILE A C 1
ATOM 2428 O O . ILE A 1 301 ? 4.425 1.600 0.593 1.00 77.25 301 ILE A O 1
ATOM 2432 N N . TYR A 1 302 ? 5.758 2.859 -0.697 1.00 76.06 302 TYR A N 1
ATOM 2433 C CA . TYR A 1 302 ? 6.859 1.897 -0.694 1.00 76.06 302 TYR A CA 1
ATOM 2434 C C . TYR A 1 302 ? 7.320 1.619 0.736 1.00 76.06 302 TYR A C 1
ATOM 2436 O O . TYR A 1 302 ? 7.428 2.532 1.553 1.00 76.06 302 TYR A O 1
ATOM 2444 N N . GLY A 1 303 ? 7.590 0.348 1.033 1.00 77.81 303 GLY A N 1
ATOM 2445 C CA . GLY A 1 303 ? 8.097 -0.023 2.348 1.00 77.81 303 GLY A CA 1
ATOM 2446 C C . GLY A 1 303 ? 9.533 0.422 2.549 1.00 77.81 303 GLY A C 1
ATOM 2447 O O . GLY A 1 303 ? 10.237 0.703 1.585 1.00 77.81 303 GLY A O 1
ATOM 2448 N N . PHE A 1 304 ? 9.970 0.444 3.803 1.00 81.50 304 PHE A N 1
ATOM 2449 C CA . PHE A 1 304 ? 11.382 0.613 4.122 1.00 81.50 304 PHE A CA 1
ATOM 2450 C C . PHE A 1 304 ? 12.214 -0.500 3.462 1.00 81.50 304 PHE A C 1
ATOM 2452 O O . PHE A 1 304 ? 11.826 -1.675 3.502 1.00 81.50 304 PHE A O 1
ATOM 2459 N N . GLU A 1 305 ? 13.334 -0.131 2.839 1.00 81.50 305 GLU A N 1
ATOM 2460 C CA . GLU A 1 305 ? 14.176 -1.033 2.045 1.00 81.50 305 GLU A CA 1
ATOM 2461 C C . GLU A 1 305 ? 15.654 -0.888 2.410 1.00 81.50 305 GLU A C 1
ATOM 2463 O O . GLU A 1 305 ? 16.215 0.210 2.423 1.00 81.50 305 GLU A O 1
ATOM 2468 N N . VAL A 1 306 ? 16.311 -2.021 2.669 1.00 83.31 306 VAL A N 1
ATOM 2469 C CA . VAL A 1 306 ? 17.752 -2.078 2.934 1.00 83.31 306 VAL A CA 1
ATOM 24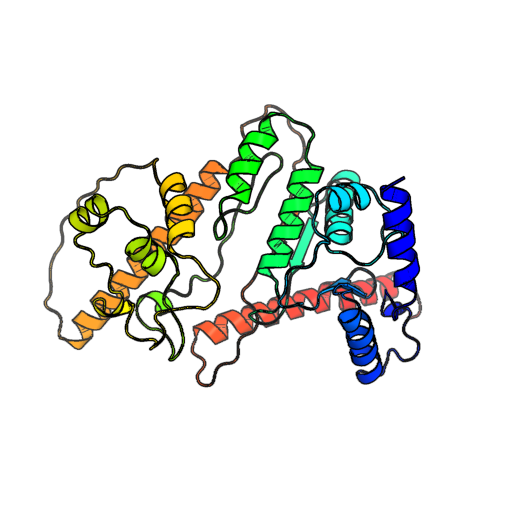70 C C . VAL A 1 306 ? 18.378 -3.190 2.101 1.00 83.31 306 VAL A C 1
ATOM 2472 O O . VAL A 1 306 ? 18.234 -4.375 2.397 1.00 83.31 306 VAL A O 1
ATOM 2475 N N . PHE A 1 307 ? 19.126 -2.803 1.069 1.00 80.88 307 PHE A N 1
ATOM 2476 C CA . PHE A 1 307 ? 19.892 -3.716 0.223 1.00 80.88 307 PHE A CA 1
ATOM 2477 C C . PHE A 1 307 ? 21.385 -3.696 0.570 1.00 80.88 307 PHE A C 1
ATOM 2479 O O . PHE A 1 307 ? 21.885 -2.820 1.279 1.00 80.88 307 PHE A O 1
ATOM 2486 N N . LYS A 1 308 ? 22.143 -4.643 -0.005 1.00 80.62 308 LYS A N 1
ATOM 2487 C CA . LYS A 1 308 ? 23.619 -4.668 0.095 1.00 80.62 308 LYS A CA 1
ATOM 2488 C C . LYS A 1 308 ? 24.269 -3.401 -0.476 1.00 80.62 308 LYS A C 1
ATOM 2490 O O . LYS A 1 308 ? 25.343 -3.009 -0.029 1.00 80.62 308 LYS A O 1
ATOM 2495 N N . LYS A 1 309 ? 23.648 -2.792 -1.490 1.00 74.44 309 LYS A N 1
ATOM 2496 C CA . LYS A 1 309 ? 24.037 -1.505 -2.074 1.00 74.44 309 LYS A CA 1
ATOM 2497 C C . LYS A 1 309 ? 22.778 -0.661 -2.227 1.00 74.44 309 LYS A C 1
ATOM 2499 O O . LYS A 1 309 ? 21.917 -1.024 -3.016 1.00 74.44 309 LYS A O 1
ATOM 2504 N N . ASN A 1 310 ? 22.705 0.437 -1.482 1.00 80.38 310 ASN A N 1
ATOM 2505 C CA . ASN A 1 310 ? 21.593 1.383 -1.530 1.00 80.38 310 ASN A CA 1
ATOM 2506 C C . ASN A 1 310 ? 21.986 2.583 -2.394 1.00 80.38 310 ASN A C 1
ATOM 2508 O O . ASN A 1 310 ? 23.095 3.109 -2.250 1.00 80.38 310 ASN A O 1
ATOM 2512 N N . SER A 1 311 ? 21.101 3.001 -3.291 1.00 82.19 311 SER A N 1
ATOM 2513 C CA . SER A 1 311 ? 21.263 4.194 -4.120 1.00 82.19 311 SER A CA 1
ATOM 2514 C C . SER A 1 311 ? 20.401 5.350 -3.598 1.00 82.19 311 SER A C 1
ATOM 2516 O O . SER A 1 311 ? 19.829 5.299 -2.505 1.00 82.19 311 SER A O 1
ATOM 2518 N N . PHE A 1 312 ? 20.348 6.442 -4.362 1.00 80.31 312 PHE A N 1
ATOM 2519 C CA . PHE A 1 312 ? 19.556 7.621 -4.011 1.00 80.31 312 PHE A CA 1
ATOM 2520 C C . PHE A 1 312 ? 18.055 7.304 -3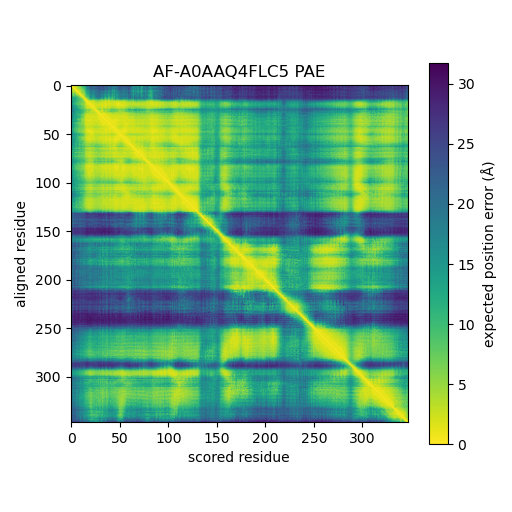.911 1.00 80.31 312 PHE A C 1
ATOM 2522 O O . PHE A 1 312 ? 17.344 7.898 -3.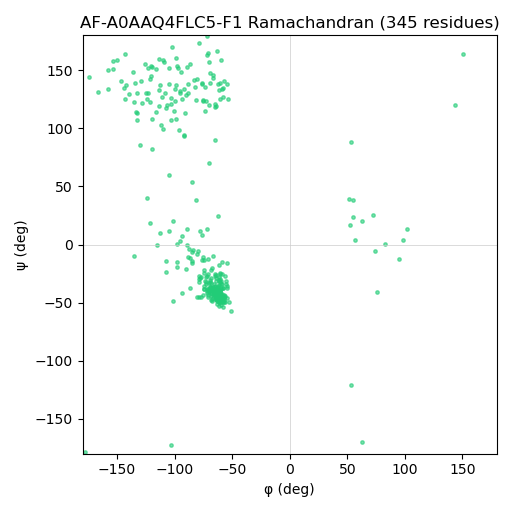108 1.00 80.31 312 PHE A O 1
ATOM 2529 N N . GLU A 1 313 ? 17.583 6.332 -4.684 1.00 78.25 313 GLU A N 1
ATOM 2530 C CA . GLU A 1 313 ? 16.206 5.856 -4.677 1.00 78.25 313 GLU A CA 1
ATOM 2531 C C . GLU A 1 313 ? 15.817 5.274 -3.313 1.00 78.25 313 GLU A C 1
ATOM 2533 O O . GLU A 1 313 ? 14.832 5.728 -2.731 1.00 78.25 313 GLU A O 1
ATOM 2538 N N . GLN A 1 314 ? 16.633 4.377 -2.742 1.00 83.12 314 GLN A N 1
ATOM 2539 C CA . GLN A 1 314 ? 16.395 3.867 -1.384 1.00 83.12 314 GLN A CA 1
ATOM 2540 C C . GLN A 1 314 ? 16.463 4.982 -0.340 1.00 83.12 314 GLN A C 1
ATOM 2542 O O . GLN A 1 314 ? 15.678 4.980 0.603 1.00 83.12 314 GLN A O 1
ATOM 2547 N N . PHE A 1 315 ? 17.350 5.970 -0.509 1.00 85.25 315 PHE A N 1
ATOM 2548 C CA . PHE A 1 315 ? 17.366 7.136 0.377 1.00 85.25 315 PHE A CA 1
ATOM 2549 C C . PHE A 1 315 ? 16.036 7.903 0.329 1.00 85.25 315 PHE A C 1
ATOM 2551 O O . PHE A 1 315 ? 15.492 8.226 1.381 1.00 85.25 315 PHE A O 1
ATOM 2558 N N . CYS A 1 316 ? 15.479 8.163 -0.858 1.00 84.94 316 CYS A N 1
ATOM 2559 C CA . CYS A 1 316 ? 14.179 8.824 -0.992 1.00 84.94 316 CYS A CA 1
ATOM 2560 C C . CYS A 1 316 ? 13.033 8.001 -0.383 1.00 84.94 316 CYS A C 1
ATOM 2562 O O . CYS A 1 316 ? 12.180 8.575 0.297 1.00 84.94 316 CYS A O 1
ATOM 2564 N N . ILE A 1 317 ? 13.025 6.681 -0.598 1.00 83.94 317 ILE A N 1
ATOM 2565 C CA . ILE A 1 317 ? 12.019 5.765 -0.038 1.00 83.94 317 ILE A CA 1
ATOM 2566 C C . ILE A 1 317 ? 12.098 5.754 1.492 1.00 83.94 317 ILE A C 1
ATOM 2568 O O . ILE A 1 317 ? 11.094 5.987 2.169 1.00 83.94 317 ILE A O 1
ATOM 2572 N N . ASN A 1 318 ? 13.292 5.552 2.048 1.00 85.94 318 ASN A N 1
ATOM 2573 C CA . ASN A 1 318 ? 13.493 5.469 3.492 1.00 85.94 318 ASN A CA 1
ATOM 2574 C C . ASN A 1 318 ? 13.268 6.824 4.171 1.00 85.94 318 ASN A C 1
ATOM 2576 O O . ASN A 1 318 ? 12.659 6.870 5.232 1.00 85.94 318 ASN A O 1
ATOM 2580 N N . TYR A 1 319 ? 13.658 7.939 3.543 1.00 86.31 319 TYR A N 1
ATOM 2581 C CA . TYR A 1 319 ? 13.338 9.281 4.042 1.00 86.31 319 TYR A CA 1
ATOM 2582 C C . TYR A 1 319 ? 11.825 9.537 4.086 1.00 86.31 319 TYR A C 1
ATOM 2584 O O . TYR A 1 319 ? 11.328 10.129 5.042 1.00 86.31 319 TYR A O 1
ATOM 2592 N N . CYS A 1 320 ? 11.081 9.089 3.069 1.00 82.75 320 CYS A N 1
ATOM 2593 C CA . CYS A 1 320 ? 9.622 9.188 3.061 1.00 82.75 320 CYS A CA 1
ATOM 2594 C C . CYS A 1 320 ? 8.996 8.357 4.191 1.00 82.75 320 CYS A C 1
ATOM 2596 O O . CYS A 1 320 ? 8.156 8.881 4.923 1.00 82.75 320 CYS A O 1
ATOM 2598 N N . ASN A 1 321 ? 9.459 7.116 4.383 1.00 83.75 321 ASN A N 1
ATOM 2599 C CA . ASN A 1 321 ? 9.038 6.264 5.500 1.00 83.75 321 ASN A CA 1
ATOM 2600 C C . ASN A 1 321 ? 9.338 6.922 6.852 1.00 83.75 321 ASN A C 1
ATOM 2602 O O . ASN A 1 321 ? 8.456 6.982 7.698 1.00 83.75 321 ASN A O 1
ATOM 2606 N N . GLU A 1 322 ? 10.528 7.498 7.029 1.00 85.06 322 GLU A N 1
ATOM 2607 C CA . GLU A 1 322 ? 10.913 8.190 8.262 1.00 85.06 322 GLU A CA 1
ATOM 2608 C C . GLU A 1 322 ? 9.996 9.386 8.554 1.00 85.06 322 GLU A C 1
ATOM 2610 O O . GLU A 1 322 ? 9.573 9.604 9.688 1.00 85.06 322 GLU A O 1
ATOM 2615 N N . LYS A 1 323 ? 9.633 10.159 7.522 1.00 86.00 323 LYS A N 1
ATOM 2616 C CA . LYS A 1 323 ? 8.704 11.287 7.670 1.00 86.00 323 LYS A CA 1
ATOM 2617 C C . LYS A 1 323 ? 7.283 10.855 7.998 1.00 86.00 323 LYS A C 1
ATOM 2619 O O . LYS A 1 323 ? 6.628 11.531 8.788 1.00 86.00 323 LYS A O 1
ATOM 2624 N N . LEU A 1 324 ? 6.819 9.744 7.437 1.00 82.31 324 LEU A N 1
ATOM 2625 C CA . LEU A 1 324 ? 5.512 9.182 7.774 1.00 82.31 324 LEU A CA 1
ATOM 2626 C C . LEU A 1 324 ? 5.502 8.567 9.172 1.00 82.31 324 LEU A C 1
ATOM 2628 O O . LEU A 1 324 ? 4.542 8.773 9.907 1.00 82.31 324 LEU A O 1
ATOM 2632 N N . GLN A 1 325 ? 6.588 7.908 9.576 1.00 79.12 325 GLN A N 1
ATOM 2633 C CA . GLN A 1 325 ? 6.762 7.408 10.936 1.00 79.12 325 GLN A CA 1
ATOM 2634 C C . GLN A 1 325 ? 6.780 8.560 11.946 1.00 79.12 325 GLN A C 1
ATOM 2636 O O . GLN A 1 325 ? 6.139 8.477 12.989 1.00 79.12 325 GLN A O 1
ATOM 2641 N N . GLN A 1 326 ? 7.455 9.666 11.618 1.00 82.62 326 GLN A N 1
ATOM 2642 C CA . GLN A 1 326 ? 7.448 10.877 12.436 1.00 82.62 326 GLN A CA 1
ATOM 2643 C C . GLN A 1 326 ? 6.031 11.450 12.583 1.00 82.62 326 GLN A C 1
ATOM 2645 O O . GLN A 1 326 ? 5.632 11.787 13.694 1.00 82.62 326 GLN A O 1
ATOM 2650 N N . LEU A 1 327 ? 5.271 11.535 11.485 1.00 81.38 327 LEU A N 1
ATOM 2651 C CA . LEU A 1 327 ? 3.881 11.996 11.513 1.00 81.38 327 LEU A CA 1
ATOM 2652 C C . LEU A 1 327 ? 2.994 11.067 12.356 1.00 81.38 327 LEU A C 1
ATOM 2654 O O . LEU A 1 327 ? 2.177 11.550 13.130 1.00 81.38 327 LEU A O 1
ATOM 2658 N N . PHE A 1 328 ? 3.176 9.750 12.238 1.00 78.94 328 PHE A N 1
ATOM 2659 C CA . PHE A 1 328 ? 2.461 8.764 13.048 1.00 78.94 328 PHE A CA 1
ATOM 2660 C C . PHE A 1 328 ? 2.753 8.945 14.543 1.00 78.94 328 PHE A C 1
ATOM 2662 O O . PHE A 1 328 ? 1.831 9.054 15.341 1.00 78.94 328 PHE A O 1
ATOM 2669 N N . ILE A 1 329 ? 4.029 9.070 14.922 1.00 77.31 329 ILE A N 1
ATOM 2670 C CA . ILE A 1 329 ? 4.431 9.337 16.312 1.00 77.31 329 ILE A CA 1
ATOM 2671 C C . ILE A 1 329 ? 3.808 10.644 16.821 1.00 77.31 329 ILE A C 1
ATOM 2673 O O . ILE A 1 329 ? 3.334 10.706 17.955 1.00 77.31 329 ILE A O 1
ATOM 2677 N N . GLU A 1 330 ? 3.796 11.690 15.996 1.00 79.69 330 GLU A N 1
ATOM 2678 C CA . GLU A 1 330 ? 3.221 12.981 16.368 1.00 79.69 330 GLU A CA 1
ATOM 2679 C C . GLU A 1 330 ? 1.703 12.904 16.588 1.00 79.69 330 GLU A C 1
ATOM 2681 O O . GLU A 1 330 ? 1.221 13.441 17.582 1.00 79.69 330 GLU A O 1
ATOM 2686 N N . LEU A 1 331 ? 0.972 12.204 15.717 1.00 75.38 331 LEU A N 1
ATOM 2687 C CA . LEU A 1 331 ? -0.489 12.073 15.788 1.00 75.38 331 LEU A CA 1
ATOM 2688 C C . LEU A 1 331 ? -0.982 11.055 16.824 1.00 75.38 331 LEU A C 1
ATOM 2690 O O . LEU A 1 331 ? -2.087 11.201 17.332 1.00 75.38 331 LEU A O 1
ATOM 2694 N N . THR A 1 332 ? -0.214 10.004 17.107 1.00 71.12 332 THR A N 1
ATOM 2695 C CA . THR A 1 332 ? -0.639 8.955 18.047 1.00 71.12 332 THR A CA 1
ATOM 2696 C C . THR A 1 332 ? -0.139 9.225 19.456 1.00 71.12 332 THR A C 1
ATOM 2698 O O . THR A 1 332 ? -0.874 9.030 20.407 1.00 71.12 332 THR A O 1
ATOM 2701 N N . LEU A 1 333 ? 1.106 9.676 19.623 1.00 73.50 333 LEU A N 1
ATOM 2702 C CA . LEU A 1 333 ? 1.691 9.823 20.960 1.00 73.50 333 LEU A CA 1
ATOM 2703 C C . LEU A 1 333 ? 1.677 11.274 21.423 1.00 73.50 333 LEU A C 1
ATOM 2705 O O . LEU A 1 333 ? 1.276 11.573 22.545 1.00 73.50 333 LEU A O 1
ATOM 2709 N N . LYS A 1 334 ? 2.132 12.192 20.567 1.00 68.38 334 LYS A N 1
ATOM 2710 C CA . LYS A 1 334 ? 2.391 13.567 20.998 1.00 68.38 334 LYS A CA 1
ATOM 2711 C C . LYS A 1 334 ? 1.110 14.387 21.136 1.00 68.38 334 LYS A C 1
ATOM 2713 O O . LYS A 1 334 ? 0.954 15.072 22.142 1.00 68.38 334 LYS A O 1
ATOM 2718 N N . SER A 1 335 ? 0.193 14.313 20.171 1.00 64.69 335 SER A N 1
ATOM 2719 C CA . SER A 1 335 ? -1.076 15.043 20.265 1.00 64.69 335 SER A CA 1
ATOM 2720 C C . SER A 1 335 ? -1.969 14.526 21.388 1.00 64.69 335 SER A C 1
ATOM 2722 O O . SER A 1 335 ? -2.578 15.349 22.063 1.00 64.69 335 SER A O 1
ATOM 2724 N N . GLU A 1 336 ? -1.994 13.213 21.643 1.00 70.62 336 GLU A N 1
ATOM 2725 C CA . GLU A 1 336 ? -2.750 12.647 22.771 1.00 70.62 336 GLU A CA 1
ATOM 2726 C C . GLU A 1 336 ? -2.175 13.114 24.116 1.00 70.62 336 GLU A C 1
ATOM 2728 O O . GLU A 1 336 ? -2.908 13.618 24.964 1.00 70.62 336 GLU A O 1
ATOM 2733 N N . GLN A 1 337 ? -0.849 13.059 24.300 1.00 70.56 337 GLN A N 1
ATOM 2734 C CA . GLN A 1 337 ? -0.200 13.571 25.517 1.00 70.56 337 GLN A CA 1
ATOM 2735 C C . GLN A 1 337 ? -0.443 15.073 25.734 1.00 70.56 337 GLN A C 1
ATOM 2737 O O . GLN A 1 337 ? -0.674 15.514 26.863 1.00 70.56 337 GLN A O 1
ATOM 2742 N N . GLU A 1 338 ? -0.403 15.871 24.665 1.00 73.81 338 GLU A N 1
ATOM 2743 C CA . GLU A 1 338 ? -0.695 17.307 24.729 1.00 73.81 338 GLU A CA 1
ATOM 2744 C C . GLU A 1 338 ? -2.172 17.595 25.041 1.00 73.81 338 GLU A C 1
ATOM 2746 O O . GLU A 1 338 ? -2.469 18.593 25.706 1.00 73.81 338 GLU A O 1
ATOM 2751 N N . GLU A 1 339 ? -3.095 16.747 24.581 1.00 74.81 339 GLU A N 1
ATOM 2752 C CA . GLU A 1 339 ? -4.522 16.835 24.894 1.00 74.81 339 GLU A CA 1
ATOM 2753 C C . GLU A 1 339 ? -4.782 16.511 26.366 1.00 74.81 339 GLU A C 1
ATOM 2755 O O . GLU A 1 339 ? -5.377 17.338 27.057 1.00 74.81 339 GLU A O 1
ATOM 2760 N N . TYR A 1 340 ? -4.217 15.421 26.894 1.00 76.75 340 TYR A N 1
ATOM 2761 C CA . TYR A 1 340 ? -4.312 15.098 28.323 1.00 76.75 340 TYR A CA 1
ATOM 2762 C C . TYR A 1 340 ? -3.771 16.220 29.213 1.00 76.75 340 TYR A C 1
ATOM 2764 O O . TYR A 1 340 ? -4.425 16.625 30.179 1.00 76.75 340 TYR A O 1
ATOM 2772 N N . PHE A 1 341 ? -2.621 16.797 28.850 1.00 77.12 341 PHE A N 1
ATOM 2773 C CA . PHE A 1 341 ? -2.059 17.932 29.581 1.00 77.12 341 PHE A CA 1
ATOM 2774 C C . PHE A 1 341 ? -2.973 19.167 29.527 1.00 77.12 341 PHE A C 1
ATOM 2776 O O . PHE A 1 341 ? -3.122 19.881 30.520 1.00 77.12 341 PHE A O 1
ATOM 2783 N N . ARG A 1 342 ? -3.607 19.430 28.376 1.00 76.75 342 ARG A N 1
ATOM 2784 C CA . ARG A 1 342 ? -4.535 20.558 28.193 1.00 76.75 342 ARG A CA 1
ATOM 2785 C C . ARG A 1 342 ? -5.828 20.376 28.982 1.00 76.75 342 ARG A C 1
ATOM 2787 O O . ARG A 1 342 ? -6.358 21.361 29.495 1.00 76.75 342 ARG A O 1
ATOM 2794 N N . GLU A 1 343 ? -6.321 19.148 29.076 1.00 85.44 343 GLU A N 1
ATOM 2795 C CA . GLU A 1 343 ? -7.514 18.798 29.849 1.00 85.44 343 GLU A CA 1
ATOM 2796 C C . GLU A 1 343 ? -7.233 18.657 31.353 1.00 85.44 343 GLU A C 1
ATOM 2798 O O . GLU A 1 343 ? -8.165 18.540 32.149 1.00 85.44 343 GLU A O 1
ATOM 2803 N N . GLY A 1 344 ? -5.964 18.744 31.765 1.00 76.75 344 GLY A N 1
ATOM 2804 C CA . GLY A 1 344 ? -5.558 18.650 33.166 1.00 76.75 344 GLY A CA 1
ATOM 2805 C C . GLY A 1 344 ? -5.674 17.235 33.731 1.00 76.75 344 GLY A C 1
ATOM 2806 O O . GLY A 1 344 ? -5.846 17.076 34.939 1.00 76.75 344 GLY A O 1
ATOM 2807 N N . VAL A 1 345 ? -5.604 16.221 32.868 1.00 80.69 345 VAL A N 1
ATOM 2808 C CA . VAL A 1 345 ? -5.576 14.809 33.254 1.00 80.69 345 VAL A CA 1
ATOM 2809 C C . VAL A 1 345 ? -4.139 14.454 33.646 1.00 80.69 345 VAL A C 1
ATOM 2811 O O . VAL A 1 345 ? -3.211 14.687 32.873 1.00 80.69 345 VAL A O 1
ATOM 2814 N N . GLU A 1 346 ? -3.936 13.925 34.855 1.00 64.31 346 GLU A N 1
ATOM 2815 C CA . GLU A 1 346 ? -2.635 13.370 35.253 1.00 64.31 346 GLU A CA 1
ATOM 2816 C C . GLU A 1 346 ? -2.388 12.069 34.475 1.00 64.31 346 GLU A C 1
ATOM 2818 O O . GLU A 1 346 ? -3.191 11.138 34.568 1.00 64.31 346 GLU A O 1
ATOM 2823 N N . VAL A 1 347 ? -1.301 12.038 33.695 1.00 59.62 347 VAL A N 1
ATOM 2824 C CA . VAL A 1 347 ? -0.836 10.886 32.899 1.00 59.62 347 VAL A CA 1
ATOM 2825 C C . VAL A 1 347 ? 0.317 10.194 33.607 1.00 59.62 347 VAL A C 1
ATOM 2827 O O . VAL A 1 347 ? 1.236 10.923 34.057 1.00 59.62 347 VAL A O 1
#

Sequence (347 aa):
MYLSAMENALHSRDRVGVQDFVLLEDFESEQAFVENLRKRFTEDLIYTYIGPVLVSVNPYRRVDIYSDDYVNLYRNANFYELPPHVFAISDAAYTSMHEECRDQCILISGESGAGKTEASKKVLHYVAAASHHSDAVERVKDKLLLSNPVLEGAPVGGHILNYLLEKSRVVQQASGERNFHIFYQLIAGAEDALLEKLSLRRDPTFYYYLNQGDSTEVFGIDDTTQFKVVRDALSIIDFSLKEEEVTTPLNRDQAIYARDALAKAIYERLFKWLVEKINQSLKPQKTRSSERRTLMGLLDIYGFEVFKKNSFEQFCINYCNEKLQQLFIELTLKSEQEEYFREGVEV

pLDDT: mean 74.8, std 15.89, range [33.72, 95.5]